Protein AF-A0A927PIA5-F1 (afdb_monomer_lite)

Secondary structure (DSSP, 8-state):
-TTTTTT----SSGGG--GGGPPTTHHHHHHHHHHHHHHGGG-SSHHHHHHHHHTTT-EEEEEEPTTSS-EEEEEEEETTEEEEHHHH-GGGSHHHHHHHHHHHHHHHHHHHHHHHHHHHHHHHHHTS---S-----EETTEEPPHHHHHHHHTT-EEEEEEEEETTEEEEEEEEEEE-TTSS-EEEESS-TT-EEEETTEEEEHHHHHHHHTT--EE--EE-TTSS-EE--EEE-SSTT-SS-EEESS-HHHHHHHHHHHHHHS-----------PPPP-

Foldseek 3Di:
DVCVVPVHDDDDDPVPDPLVPDDPPVNVLNVVLVQLVVQLLVAQDPVSSQVSVVVVVKHKDFDDDPPDNDTPFIWIDDPNDIDTLVRSPVCRTPVNSNVSSNVSVVVVVVVVVVVVVVVVVVVVVVVPDPPPDPPQDDDQNRTDDPVQLVCQVVFHKDWDWQRHDPPDPDTGIWIWHADPVRPDIDTDRDDQQDWDDDPPWTWGNVQVVCQLVFHFAQIWTDDPDDDDTHGWTWHCPDSPDSDIDTDNDDVVVVVVVVVVVVVVDDDDDDDDDDDDDDDDD

Structure (mmCIF, N/CA/C/O backbone):
data_AF-A0A927PIA5-F1
#
_entry.id   AF-A0A927PIA5-F1
#
loop_
_atom_site.group_PDB
_atom_site.id
_atom_site.type_symbol
_atom_site.label_atom_id
_atom_site.label_alt_id
_atom_site.label_comp_id
_atom_site.label_asym_id
_atom_site.label_entity_id
_atom_site.label_seq_id
_atom_site.pdbx_PDB_ins_code
_atom_site.Cartn_x
_atom_site.Cartn_y
_atom_site.Cartn_z
_atom_site.occupancy
_atom_site.B_iso_or_equiv
_atom_site.auth_seq_id
_atom_site.auth_comp_id
_atom_site.auth_asym_id
_atom_site.auth_atom_id
_atom_site.pdbx_PDB_model_num
ATOM 1 N N . MET A 1 1 ? 30.463 16.849 -47.665 1.00 48.31 1 MET A N 1
ATOM 2 C CA . MET A 1 1 ? 29.681 15.608 -47.445 1.00 48.31 1 MET A CA 1
ATOM 3 C C . MET A 1 1 ? 28.463 15.619 -48.370 1.00 48.31 1 MET A C 1
ATOM 5 O O . MET A 1 1 ? 28.178 16.660 -48.942 1.00 48.31 1 MET A O 1
ATOM 9 N N . LEU A 1 2 ? 27.735 14.506 -48.547 1.00 53.72 2 LEU A N 1
ATOM 10 C CA . LEU A 1 2 ? 26.573 14.441 -49.460 1.00 53.72 2 LEU A CA 1
ATOM 11 C C . LEU A 1 2 ? 25.489 15.495 -49.131 1.00 53.72 2 LEU A C 1
ATOM 13 O O . LEU A 1 2 ? 24.802 15.957 -50.028 1.00 53.72 2 LEU A O 1
ATOM 17 N N . LYS A 1 3 ? 25.377 15.915 -47.863 1.00 57.81 3 LYS A N 1
ATOM 18 C CA . LYS A 1 3 ? 24.382 16.890 -47.376 1.00 57.81 3 LYS A CA 1
ATOM 19 C C . LYS A 1 3 ? 24.662 18.333 -47.809 1.00 57.81 3 LYS A C 1
ATOM 21 O O . LYS A 1 3 ? 23.723 19.040 -48.149 1.00 57.81 3 LYS A O 1
ATOM 26 N N . ASP A 1 4 ? 25.936 18.723 -47.880 1.00 56.50 4 ASP A N 1
ATOM 27 C CA . ASP A 1 4 ? 26.349 20.072 -48.305 1.00 56.50 4 ASP A CA 1
ATOM 28 C C . ASP A 1 4 ? 26.196 20.261 -49.825 1.00 56.50 4 ASP A C 1
ATOM 30 O O . ASP A 1 4 ? 26.116 21.379 -50.313 1.00 56.50 4 ASP A O 1
ATOM 34 N N . LYS A 1 5 ? 26.134 19.155 -50.583 1.00 61.56 5 LYS A N 1
ATOM 35 C CA . LYS A 1 5 ? 25.979 19.162 -52.046 1.00 61.56 5 LYS A CA 1
ATOM 36 C C . LYS A 1 5 ? 24.530 19.398 -52.503 1.00 61.56 5 LYS A C 1
ATOM 38 O O . LYS A 1 5 ? 24.320 19.736 -53.661 1.00 61.56 5 LYS A O 1
ATOM 43 N N . TYR A 1 6 ? 23.549 19.204 -51.619 1.00 67.69 6 TYR A N 1
ATOM 44 C CA . TYR A 1 6 ? 22.115 19.267 -51.944 1.00 67.69 6 TYR A CA 1
ATOM 45 C C . TYR A 1 6 ? 21.335 20.289 -51.102 1.00 67.69 6 TYR A C 1
ATOM 47 O O . TYR A 1 6 ? 20.114 20.190 -51.025 1.00 67.69 6 TYR A O 1
ATOM 55 N N . ASP A 1 7 ? 22.019 21.239 -50.455 1.00 54.41 7 ASP A N 1
ATOM 56 C CA . ASP A 1 7 ? 21.393 22.345 -49.706 1.00 54.41 7 ASP A CA 1
ATOM 57 C C . ASP A 1 7 ? 20.348 21.885 -48.657 1.00 54.41 7 ASP A C 1
ATOM 59 O O . ASP A 1 7 ? 19.324 22.517 -48.394 1.00 54.41 7 ASP A O 1
ATOM 63 N N . LEU A 1 8 ? 20.592 20.718 -48.048 1.00 63.47 8 LEU A N 1
ATOM 64 C CA . LEU A 1 8 ? 19.692 20.121 -47.062 1.00 63.47 8 LEU A CA 1
ATOM 65 C C . LEU A 1 8 ? 19.938 20.736 -45.676 1.00 63.47 8 LEU A C 1
ATOM 67 O O . LEU A 1 8 ? 20.989 20.537 -45.068 1.00 63.47 8 LEU A O 1
ATOM 71 N N . THR A 1 9 ? 18.938 21.432 -45.130 1.00 56.53 9 THR A N 1
ATOM 72 C CA . THR A 1 9 ? 19.005 22.043 -43.792 1.00 56.53 9 THR A CA 1
ATOM 73 C C . THR A 1 9 ? 19.060 21.001 -42.669 1.00 56.53 9 THR A C 1
ATOM 75 O O . THR A 1 9 ? 18.259 20.062 -42.639 1.00 56.53 9 THR A O 1
ATOM 78 N N . TYR A 1 10 ? 19.938 21.200 -41.681 1.00 56.94 10 TYR A N 1
ATOM 79 C CA . TYR A 1 10 ? 19.959 20.396 -40.455 1.00 56.94 10 TYR A CA 1
ATOM 80 C C . TYR A 1 10 ? 18.674 20.622 -39.642 1.00 56.94 10 TYR A C 1
ATOM 82 O O . TYR A 1 10 ? 18.405 21.731 -39.177 1.00 56.94 10 TYR A O 1
ATOM 90 N N . GLY A 1 11 ? 17.881 19.568 -39.428 1.00 56.47 11 GLY A N 1
ATOM 91 C CA . GLY A 1 11 ? 16.725 19.625 -38.533 1.00 56.47 11 GLY A CA 1
ATOM 92 C C . GLY A 1 11 ? 17.159 19.968 -37.104 1.00 56.47 11 GLY A C 1
ATOM 93 O O . GLY A 1 11 ? 17.874 19.195 -36.465 1.00 56.47 11 GLY A O 1
ATOM 94 N N . LYS A 1 12 ? 16.742 21.131 -36.590 1.00 48.78 12 LYS A N 1
ATOM 95 C CA . LYS A 1 12 ? 16.991 21.536 -35.199 1.00 48.78 12 LYS A CA 1
ATOM 96 C C . LYS A 1 12 ? 16.097 20.720 -34.254 1.00 48.78 12 LYS A C 1
ATOM 98 O O . LYS A 1 12 ? 14.900 20.979 -34.160 1.00 48.78 12 LYS A O 1
ATOM 103 N N . GLY A 1 13 ? 16.694 19.768 -33.538 1.00 59.19 13 GLY A N 1
ATOM 104 C CA . GLY A 1 13 ? 16.061 19.022 -32.442 1.00 59.19 13 GLY A CA 1
ATOM 105 C C . GLY A 1 13 ? 15.464 17.671 -32.849 1.00 59.19 13 GLY A C 1
ATOM 106 O O . GLY A 1 13 ? 14.791 17.542 -33.871 1.00 59.19 13 GLY A O 1
ATOM 107 N N . LYS A 1 14 ? 15.697 16.648 -32.016 1.00 65.06 14 LYS A N 1
ATOM 108 C CA . LYS A 1 14 ? 15.231 15.267 -32.241 1.00 65.06 14 LYS A CA 1
ATOM 109 C C . LYS A 1 14 ? 13.705 15.124 -32.238 1.00 65.06 14 LYS A C 1
ATOM 111 O O . LYS A 1 14 ? 13.198 14.194 -32.857 1.00 65.06 14 LYS A O 1
ATOM 116 N N . ASP A 1 15 ? 12.990 16.049 -31.600 1.00 63.69 15 ASP A N 1
ATOM 117 C CA . ASP A 1 15 ? 11.527 16.027 -31.490 1.00 63.69 15 ASP A CA 1
ATOM 118 C C . ASP A 1 15 ? 10.809 16.473 -32.785 1.00 63.69 15 ASP A C 1
ATOM 120 O O . ASP A 1 15 ? 9.607 16.276 -32.917 1.00 63.69 15 ASP A O 1
ATOM 124 N N . ARG A 1 16 ? 11.520 17.051 -33.768 1.00 66.50 16 ARG A N 1
ATOM 125 C CA . ARG A 1 16 ? 10.936 17.552 -35.035 1.00 66.50 16 ARG A CA 1
ATOM 126 C C . ARG A 1 16 ? 11.140 16.620 -36.237 1.00 66.50 16 ARG A C 1
ATOM 128 O O . ARG A 1 16 ? 10.928 17.027 -37.379 1.00 66.50 16 ARG A O 1
ATOM 135 N N . VAL A 1 17 ? 11.577 15.382 -36.008 1.00 69.44 17 VAL A N 1
ATOM 136 C CA . VAL A 1 17 ? 11.857 14.417 -37.081 1.00 69.44 17 VAL A CA 1
ATOM 137 C C . VAL A 1 17 ? 10.607 13.603 -37.413 1.00 69.44 17 VAL A C 1
ATOM 139 O O . VAL A 1 17 ? 9.991 13.017 -36.530 1.00 69.44 17 VAL A O 1
ATOM 142 N N . LYS A 1 18 ? 10.243 13.534 -38.700 1.00 75.94 18 LYS A N 1
ATOM 143 C CA . LYS A 1 18 ? 9.156 12.674 -39.202 1.00 75.94 18 LYS A CA 1
ATOM 144 C C . LYS A 1 18 ? 9.615 11.212 -39.200 1.00 75.94 18 LYS A C 1
ATOM 146 O O . LYS A 1 18 ? 10.175 10.741 -40.187 1.00 75.94 18 LYS A O 1
ATOM 151 N N . ARG A 1 19 ? 9.416 10.520 -38.076 1.00 73.94 19 ARG A N 1
ATOM 152 C CA . ARG A 1 19 ? 9.949 9.168 -37.812 1.00 73.94 19 ARG A CA 1
ATOM 153 C C . ARG A 1 19 ? 9.434 8.106 -38.779 1.00 73.94 19 ARG A C 1
ATOM 155 O O . ARG A 1 19 ? 10.189 7.206 -39.126 1.00 73.94 19 ARG A O 1
ATOM 162 N N . ASP A 1 20 ? 8.217 8.275 -39.290 1.00 71.31 20 ASP A N 1
ATOM 163 C CA . ASP A 1 20 ? 7.587 7.349 -40.244 1.00 71.31 20 ASP A CA 1
ATOM 164 C C . ASP A 1 20 ? 8.272 7.315 -41.617 1.00 71.31 20 ASP A C 1
ATOM 166 O O . ASP A 1 20 ? 8.024 6.417 -42.413 1.00 71.31 20 ASP A O 1
ATOM 170 N N . LYS A 1 21 ? 9.136 8.297 -41.909 1.00 77.69 21 LYS A N 1
ATOM 171 C CA . LYS A 1 21 ? 9.904 8.376 -43.160 1.00 77.69 21 LYS A CA 1
ATOM 172 C C . LYS A 1 21 ? 11.355 7.911 -43.012 1.00 77.69 21 LYS A C 1
ATOM 174 O O . LYS A 1 21 ? 12.118 8.025 -43.968 1.00 77.69 21 LYS A O 1
ATOM 179 N N . LEU A 1 22 ? 11.762 7.469 -41.821 1.00 82.38 22 LEU A N 1
ATOM 180 C CA . LEU A 1 22 ? 13.121 6.995 -41.577 1.00 82.38 22 LEU A CA 1
ATOM 181 C C . LEU A 1 22 ? 13.250 5.520 -41.953 1.00 82.38 22 LEU A C 1
ATOM 183 O O . LEU A 1 22 ? 12.402 4.703 -41.596 1.00 82.38 22 LEU A O 1
ATOM 187 N N . ASN A 1 23 ? 14.360 5.191 -42.606 1.00 81.88 23 ASN A N 1
ATOM 188 C CA . ASN A 1 23 ? 14.777 3.813 -42.828 1.00 81.88 23 ASN A CA 1
ATOM 189 C C . ASN A 1 23 ? 15.622 3.316 -41.648 1.00 81.88 23 ASN A C 1
ATOM 191 O O . ASN A 1 23 ? 16.160 4.105 -40.859 1.00 81.88 23 ASN A O 1
ATOM 195 N N . ASP A 1 24 ? 15.766 2.000 -41.541 1.00 84.44 24 ASP A N 1
ATOM 196 C CA . ASP A 1 24 ? 16.723 1.408 -40.614 1.00 84.44 24 ASP A CA 1
ATOM 197 C C . ASP A 1 24 ? 18.158 1.756 -41.051 1.00 84.44 24 ASP A C 1
ATOM 199 O O . ASP A 1 24 ? 18.448 1.781 -42.250 1.00 84.44 24 ASP A O 1
ATOM 203 N N . PRO A 1 25 ? 19.065 2.079 -40.112 1.00 84.81 25 PRO A N 1
ATOM 204 C CA . PRO A 1 25 ? 18.952 1.874 -38.665 1.00 84.81 25 PRO A CA 1
ATOM 205 C C . PRO A 1 25 ? 18.505 3.126 -37.876 1.00 84.81 25 PRO A C 1
ATOM 207 O O . PRO A 1 25 ? 18.366 3.070 -36.652 1.00 84.81 25 PRO A O 1
ATOM 210 N N . ASP A 1 26 ? 18.277 4.264 -38.545 1.00 85.62 26 ASP A N 1
ATOM 211 C CA . ASP A 1 26 ? 17.902 5.525 -37.889 1.00 85.62 26 ASP A CA 1
ATOM 212 C C . ASP A 1 26 ? 16.511 5.450 -37.249 1.00 85.62 26 ASP A C 1
ATOM 214 O O . ASP A 1 26 ? 16.318 5.955 -36.142 1.00 85.62 26 ASP A O 1
ATOM 218 N N . ARG A 1 27 ? 15.550 4.764 -37.882 1.00 88.88 27 ARG A N 1
ATOM 219 C CA . ARG A 1 27 ? 14.225 4.523 -37.289 1.00 88.88 27 ARG A CA 1
ATOM 220 C C . ARG A 1 27 ? 14.331 3.804 -35.940 1.00 88.88 27 ARG A C 1
ATOM 222 O O . ARG A 1 27 ? 13.772 4.280 -34.951 1.00 88.88 27 ARG A O 1
ATOM 229 N N . VAL A 1 28 ? 15.108 2.720 -35.880 1.00 91.56 28 VAL A N 1
ATOM 230 C CA . VAL A 1 28 ? 15.384 1.972 -34.639 1.00 91.56 28 VAL A CA 1
ATOM 231 C C . VAL A 1 28 ? 16.070 2.847 -33.594 1.00 91.56 28 VAL A C 1
ATOM 233 O O . VAL A 1 28 ? 15.720 2.802 -32.417 1.00 91.56 28 VAL A O 1
ATOM 236 N N . LYS A 1 29 ? 17.009 3.698 -34.008 1.00 92.44 29 LYS A N 1
ATOM 237 C CA . LYS A 1 29 ? 17.695 4.622 -33.102 1.00 92.44 29 LYS A CA 1
ATOM 238 C C . LYS A 1 29 ? 16.734 5.594 -32.410 1.00 92.44 29 LYS A C 1
ATOM 240 O O . LYS A 1 29 ? 16.883 5.847 -31.214 1.00 92.44 29 LYS A O 1
ATOM 245 N N . TYR A 1 30 ? 15.757 6.134 -33.141 1.00 91.75 30 TYR A N 1
ATOM 246 C CA . TYR A 1 30 ? 14.718 6.987 -32.558 1.00 91.75 30 TYR A CA 1
ATOM 247 C C . TYR A 1 30 ? 13.770 6.193 -31.658 1.00 91.75 30 TYR A C 1
ATOM 249 O O . TYR A 1 30 ? 13.518 6.628 -30.540 1.00 91.75 30 TYR A O 1
ATOM 257 N N . TYR A 1 31 ? 13.345 5.000 -32.077 1.00 93.38 31 TYR A N 1
ATOM 258 C CA . TYR A 1 31 ? 12.529 4.115 -31.241 1.00 93.38 31 TYR A CA 1
ATOM 259 C C . TYR A 1 31 ? 13.195 3.816 -29.888 1.00 93.38 31 TYR A C 1
ATOM 261 O O . TYR A 1 31 ? 12.576 3.980 -28.834 1.00 93.38 31 TYR A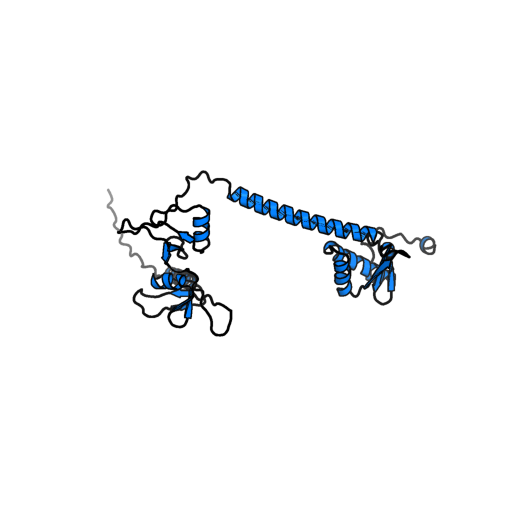 O 1
ATOM 269 N N . MET A 1 32 ? 14.485 3.463 -29.896 1.00 94.31 32 MET A N 1
ATOM 270 C CA . MET A 1 32 ? 15.249 3.282 -28.662 1.00 94.31 32 MET A CA 1
ATOM 271 C C . MET A 1 32 ? 15.311 4.573 -27.842 1.00 94.31 32 MET A C 1
ATOM 273 O O . MET A 1 32 ? 15.147 4.526 -26.627 1.00 94.31 32 MET A O 1
ATOM 277 N N . TYR A 1 33 ? 15.518 5.728 -28.484 1.00 94.81 33 TYR A N 1
ATOM 278 C CA . TYR A 1 33 ? 15.582 7.009 -27.784 1.00 94.81 33 TYR A CA 1
ATOM 279 C C . TYR A 1 33 ? 14.307 7.306 -26.989 1.00 94.81 33 TYR A C 1
ATOM 281 O O . TYR A 1 33 ? 14.386 7.646 -25.808 1.00 94.81 33 TYR A O 1
ATOM 289 N N . ASP A 1 34 ? 13.145 7.160 -27.622 1.00 94.19 34 ASP A N 1
ATOM 290 C CA . ASP A 1 34 ? 11.859 7.448 -26.984 1.00 94.19 34 ASP A CA 1
ATOM 291 C C . ASP A 1 34 ? 11.549 6.469 -25.866 1.00 94.19 34 ASP A C 1
ATOM 293 O O . ASP A 1 34 ? 11.123 6.872 -24.786 1.00 94.19 34 ASP A O 1
ATOM 297 N N . THR A 1 35 ? 11.818 5.189 -26.115 1.00 95.94 35 THR A N 1
ATOM 298 C CA . THR A 1 35 ? 11.552 4.126 -25.150 1.00 95.94 35 THR A CA 1
ATOM 299 C C . THR A 1 35 ? 12.408 4.306 -23.900 1.00 95.94 35 THR A C 1
ATOM 301 O O . THR A 1 35 ? 11.890 4.289 -22.786 1.00 95.94 35 THR A O 1
ATOM 304 N N . ILE A 1 36 ? 13.712 4.563 -24.066 1.00 95.56 36 ILE A N 1
ATOM 305 C CA . ILE A 1 36 ? 14.607 4.832 -22.934 1.00 95.56 36 ILE A CA 1
ATOM 306 C C . ILE A 1 36 ? 14.148 6.093 -22.196 1.00 95.56 36 ILE A C 1
ATOM 308 O O . ILE A 1 36 ? 14.063 6.077 -20.972 1.00 95.56 36 ILE A O 1
ATOM 312 N N . ARG A 1 37 ? 13.796 7.169 -22.914 1.00 95.12 37 ARG A N 1
ATOM 313 C CA . ARG A 1 37 ? 13.315 8.421 -22.305 1.00 95.12 37 ARG A CA 1
ATOM 314 C C . ARG A 1 37 ? 12.029 8.232 -21.494 1.00 95.12 37 ARG A C 1
ATOM 316 O O . ARG A 1 37 ? 11.877 8.902 -20.479 1.00 95.12 37 ARG A O 1
ATOM 323 N N . ALA A 1 38 ? 11.124 7.361 -21.933 1.00 94.88 38 ALA A N 1
ATOM 324 C CA . ALA A 1 38 ? 9.867 7.088 -21.242 1.00 94.88 38 ALA A CA 1
ATOM 325 C C . ALA A 1 38 ? 10.058 6.232 -19.980 1.00 94.88 38 ALA A C 1
ATOM 327 O O . ALA A 1 38 ? 9.402 6.475 -18.975 1.00 94.88 38 ALA A O 1
ATOM 328 N N . VAL A 1 39 ? 10.968 5.255 -20.023 1.00 95.44 39 VAL A N 1
ATOM 329 C CA . VAL A 1 39 ? 11.200 4.305 -18.920 1.00 95.44 39 VAL A CA 1
ATOM 330 C C . VAL A 1 39 ? 12.127 4.877 -17.841 1.00 95.44 39 VAL A C 1
ATOM 332 O O . VAL A 1 39 ? 11.976 4.570 -16.660 1.00 95.44 39 VAL A O 1
ATOM 335 N N . LEU A 1 40 ? 13.096 5.713 -18.224 1.00 94.56 40 LEU A N 1
ATOM 336 C CA . LEU A 1 40 ? 14.159 6.191 -17.335 1.00 94.56 40 LEU A CA 1
ATOM 337 C C . LEU A 1 40 ? 13.678 6.906 -16.051 1.00 94.56 40 LEU A C 1
ATOM 339 O O . LEU A 1 40 ? 14.276 6.632 -15.010 1.00 94.56 40 LEU A O 1
ATOM 343 N N . PRO A 1 41 ? 12.625 7.752 -16.055 1.00 92.88 41 PRO A N 1
ATOM 344 C CA . PRO A 1 41 ? 12.158 8.448 -14.848 1.00 92.88 41 PRO A CA 1
ATOM 345 C C . PRO A 1 41 ? 11.666 7.526 -13.723 1.00 92.88 41 PRO A C 1
ATOM 347 O O . PRO A 1 41 ? 11.689 7.904 -12.557 1.00 92.88 41 PRO A O 1
ATOM 350 N N . GLU A 1 42 ? 11.225 6.310 -14.051 1.00 89.12 42 GLU A N 1
ATOM 351 C CA . GLU A 1 42 ? 10.730 5.343 -13.062 1.00 89.12 42 GLU A CA 1
ATOM 352 C C . GLU A 1 42 ? 11.845 4.448 -12.499 1.00 89.12 42 GLU A C 1
ATOM 354 O O . GLU A 1 42 ? 11.640 3.719 -11.525 1.00 89.12 42 GLU A O 1
ATOM 359 N N . CYS A 1 43 ? 13.037 4.497 -13.098 1.00 91.62 43 CYS A N 1
ATOM 360 C CA . CYS A 1 43 ? 14.135 3.594 -12.784 1.00 91.62 43 CYS A CA 1
ATOM 361 C C . CYS A 1 43 ? 15.005 4.151 -11.655 1.00 91.62 43 CYS A C 1
ATOM 363 O O . CYS A 1 43 ? 15.496 5.278 -11.738 1.00 91.62 43 CYS A O 1
ATOM 365 N N . LYS A 1 44 ? 15.257 3.340 -10.626 1.00 90.06 44 LYS A N 1
ATOM 366 C CA . LYS A 1 44 ? 16.052 3.713 -9.440 1.00 90.06 44 LYS A CA 1
ATOM 367 C C . LYS A 1 44 ? 17.332 2.902 -9.342 1.00 90.06 44 LYS A C 1
ATOM 369 O O . LYS A 1 44 ? 18.331 3.366 -8.800 1.00 90.06 44 LYS A O 1
ATOM 374 N N . VAL A 1 45 ? 17.315 1.690 -9.888 1.00 89.00 45 VAL A N 1
ATOM 375 C CA . VAL A 1 45 ? 18.493 0.840 -10.028 1.00 89.00 45 VAL A CA 1
ATOM 376 C C . VAL A 1 45 ? 18.701 0.435 -11.489 1.00 89.00 45 VAL A C 1
ATOM 378 O O . VAL A 1 45 ? 17.743 0.360 -12.258 1.00 89.00 45 VAL A O 1
ATOM 381 N N . PRO A 1 46 ? 19.940 0.102 -11.900 1.00 86.94 46 PRO A N 1
ATOM 382 C CA . PRO A 1 46 ? 20.217 -0.337 -13.270 1.00 86.94 46 PRO A CA 1
ATOM 383 C C . PRO A 1 46 ? 19.375 -1.544 -13.723 1.00 86.94 46 PRO A C 1
ATOM 385 O O . PRO A 1 46 ? 19.058 -1.671 -14.906 1.00 86.94 46 PRO A O 1
ATOM 388 N N . ALA A 1 47 ? 18.982 -2.411 -12.783 1.00 88.50 47 ALA A N 1
ATOM 389 C CA . ALA A 1 47 ? 18.101 -3.542 -13.054 1.00 88.50 47 ALA A CA 1
ATOM 390 C C . ALA A 1 47 ? 16.704 -3.100 -13.526 1.00 88.50 47 ALA A C 1
ATOM 392 O O . ALA A 1 47 ? 16.168 -3.716 -14.445 1.00 88.50 47 ALA A O 1
ATOM 393 N N . ASP A 1 48 ? 16.152 -2.013 -12.974 1.00 92.38 48 ASP A N 1
ATOM 394 C CA . ASP A 1 48 ? 14.833 -1.487 -13.350 1.00 92.38 48 ASP A CA 1
ATOM 395 C C . ASP A 1 48 ? 14.812 -1.096 -14.823 1.00 92.38 48 ASP A C 1
ATOM 397 O O . ASP A 1 48 ? 13.905 -1.484 -15.557 1.00 92.38 48 ASP A O 1
ATOM 401 N N . LEU A 1 49 ? 15.868 -0.411 -15.280 1.00 94.00 49 LEU A N 1
ATOM 402 C CA . LEU A 1 49 ? 16.005 -0.019 -16.680 1.00 94.00 49 LEU A CA 1
ATOM 403 C C . LEU A 1 49 ? 16.038 -1.249 -17.590 1.00 94.00 49 LEU A C 1
ATOM 405 O O . LEU A 1 49 ? 15.360 -1.281 -18.614 1.00 94.00 49 LEU A O 1
ATOM 409 N N . ARG A 1 50 ? 16.774 -2.295 -17.198 1.00 92.62 50 ARG A N 1
ATOM 410 C CA . ARG A 1 50 ? 16.819 -3.552 -17.953 1.00 92.62 50 ARG A CA 1
ATOM 411 C C . ARG A 1 50 ? 15.441 -4.212 -18.041 1.00 92.62 50 ARG A C 1
ATOM 413 O O . ARG A 1 50 ? 15.061 -4.676 -19.113 1.00 92.62 50 ARG A O 1
ATOM 420 N N . PHE A 1 51 ? 14.688 -4.264 -16.942 1.00 93.94 51 PHE A N 1
ATOM 421 C CA . PHE A 1 51 ? 13.346 -4.853 -16.930 1.00 93.94 51 PHE A CA 1
ATOM 422 C C . PHE A 1 51 ? 12.325 -4.015 -17.704 1.00 93.94 51 PHE A C 1
ATOM 424 O O . PHE A 1 51 ? 11.519 -4.579 -18.444 1.00 93.94 51 PHE A O 1
ATOM 431 N N . GLY A 1 52 ? 12.371 -2.690 -17.566 1.00 93.62 52 GLY A N 1
ATOM 432 C CA . GLY A 1 52 ? 11.487 -1.772 -18.277 1.00 93.62 52 GLY A CA 1
ATOM 433 C C . GLY A 1 52 ? 11.686 -1.848 -19.788 1.00 93.62 52 GLY A C 1
ATOM 434 O O . GLY A 1 52 ? 10.713 -1.980 -20.522 1.00 93.62 52 GLY A O 1
ATOM 435 N N . LEU A 1 53 ? 12.939 -1.881 -20.249 1.00 95.75 53 LEU A N 1
ATOM 436 C CA . LEU A 1 53 ? 13.274 -1.998 -21.672 1.00 95.75 53 LEU A CA 1
ATOM 437 C C . LEU A 1 53 ? 12.946 -3.370 -22.266 1.00 95.75 53 LEU A C 1
ATOM 439 O O . LEU A 1 53 ? 12.528 -3.447 -23.421 1.00 95.75 53 LEU A O 1
ATOM 443 N N . LYS A 1 54 ? 13.038 -4.443 -21.469 1.00 94.31 54 LYS A N 1
ATOM 444 C CA . LYS A 1 54 ? 12.684 -5.797 -21.915 1.00 94.31 54 LYS A CA 1
ATOM 445 C C . LYS A 1 54 ? 11.227 -5.901 -22.382 1.00 94.31 54 LYS A C 1
ATOM 447 O O . LYS A 1 54 ? 10.949 -6.669 -23.296 1.00 94.31 54 LYS A O 1
ATOM 452 N N . LYS A 1 55 ? 10.308 -5.115 -21.802 1.00 94.00 55 LYS A N 1
ATOM 453 C CA . LYS A 1 55 ? 8.895 -5.052 -22.234 1.00 94.00 55 LYS A CA 1
ATOM 454 C C . LYS A 1 55 ? 8.722 -4.523 -23.660 1.00 94.00 55 LYS A C 1
ATOM 456 O O . LYS A 1 55 ? 7.712 -4.807 -24.288 1.00 94.00 55 LYS A O 1
ATOM 461 N N . PHE A 1 56 ? 9.700 -3.767 -24.147 1.00 95.81 56 PHE A N 1
ATOM 462 C CA . PHE A 1 56 ? 9.735 -3.181 -25.486 1.00 95.81 56 PHE A CA 1
ATOM 463 C C . PHE A 1 56 ? 10.715 -3.910 -26.411 1.00 95.81 56 PHE A C 1
ATOM 465 O O . PHE A 1 56 ? 11.098 -3.363 -27.445 1.00 95.81 56 PHE A O 1
ATOM 472 N N . GLU A 1 57 ? 11.149 -5.113 -26.009 1.00 95.88 57 GLU A N 1
ATOM 473 C CA . GLU A 1 57 ? 12.099 -5.968 -26.733 1.00 95.88 57 GLU A CA 1
ATOM 474 C C . GLU A 1 57 ? 13.479 -5.321 -26.942 1.00 95.88 57 GLU A C 1
ATOM 476 O O . GLU A 1 57 ? 14.252 -5.731 -27.807 1.00 95.88 57 GLU A O 1
ATOM 481 N N . ILE A 1 58 ? 13.815 -4.315 -26.129 1.00 96.88 58 ILE A N 1
ATOM 482 C CA . ILE A 1 58 ? 15.134 -3.689 -26.134 1.00 96.88 58 ILE A CA 1
ATOM 483 C C . ILE A 1 58 ? 15.996 -4.370 -25.075 1.00 96.88 58 ILE A C 1
ATOM 485 O O . ILE A 1 58 ? 15.702 -4.339 -23.878 1.00 96.88 58 ILE A O 1
ATOM 489 N N . GLU A 1 59 ? 17.100 -4.956 -25.516 1.00 95.31 59 GLU A N 1
ATOM 490 C CA . GLU A 1 59 ? 18.098 -5.553 -24.638 1.00 95.31 59 GLU A CA 1
ATOM 491 C C . GLU A 1 59 ? 19.156 -4.517 -24.241 1.00 95.31 59 GLU A C 1
ATOM 493 O O . GLU A 1 59 ? 19.585 -3.709 -25.066 1.00 95.31 59 GLU A O 1
ATOM 498 N N . LEU A 1 60 ? 19.563 -4.531 -22.968 1.00 95.00 60 LEU A N 1
ATOM 499 C CA . LEU A 1 60 ? 20.586 -3.650 -22.400 1.00 95.00 60 LEU A CA 1
ATOM 500 C C . LEU A 1 60 ? 21.802 -4.477 -21.981 1.00 95.00 60 LEU A C 1
ATOM 502 O O . LEU A 1 60 ? 21.700 -5.320 -21.086 1.00 95.00 60 LEU A O 1
ATOM 506 N N . ASP A 1 61 ? 22.945 -4.153 -22.578 1.00 92.81 61 ASP A N 1
ATOM 507 C CA . ASP A 1 61 ? 24.232 -4.794 -22.332 1.00 92.81 61 ASP A CA 1
ATOM 508 C C . ASP A 1 61 ? 25.228 -3.802 -21.718 1.00 92.81 61 ASP A C 1
ATOM 510 O O . ASP A 1 61 ? 25.339 -2.646 -22.144 1.00 92.81 61 ASP A O 1
ATOM 514 N N . TYR A 1 62 ? 25.987 -4.264 -20.724 1.00 91.88 62 TYR A N 1
ATOM 515 C CA . TYR A 1 62 ? 27.031 -3.478 -20.068 1.00 91.88 62 TYR A CA 1
ATOM 516 C C . TYR A 1 62 ? 28.406 -3.839 -20.620 1.00 91.88 62 TYR A C 1
ATOM 518 O O . TYR A 1 62 ? 28.788 -5.007 -20.676 1.00 91.88 62 TYR A O 1
ATOM 526 N N . LYS A 1 63 ? 29.184 -2.816 -20.969 1.00 90.50 63 LYS A N 1
ATOM 527 C CA . LYS A 1 63 ? 30.605 -2.960 -21.280 1.00 90.50 63 LYS A CA 1
ATOM 528 C C . LYS A 1 63 ? 31.406 -2.753 -20.002 1.00 90.50 63 LYS A C 1
ATOM 530 O O . LYS A 1 63 ? 31.268 -1.709 -19.367 1.00 90.50 63 LYS A O 1
ATOM 535 N N . PHE A 1 64 ? 32.281 -3.694 -19.671 1.00 91.19 64 PHE A N 1
ATOM 536 C CA . PHE A 1 64 ? 33.181 -3.599 -18.523 1.00 91.19 64 PHE A CA 1
ATOM 537 C C . PHE A 1 64 ? 34.591 -3.197 -18.950 1.00 91.19 64 PHE A C 1
ATOM 539 O O . PHE A 1 64 ? 35.054 -3.562 -20.035 1.00 91.19 64 PHE A O 1
ATOM 546 N N . LYS A 1 65 ? 35.276 -2.450 -18.083 1.00 92.44 65 LYS A N 1
ATOM 547 C CA . LYS A 1 65 ? 36.681 -2.100 -18.279 1.00 92.44 65 LYS A CA 1
ATOM 548 C C . LYS A 1 65 ? 37.542 -3.359 -18.137 1.00 92.44 65 LYS A C 1
ATOM 550 O O . LYS A 1 65 ? 37.342 -4.171 -17.240 1.00 92.44 65 LYS A O 1
ATOM 555 N N . ARG A 1 66 ? 38.533 -3.530 -19.015 1.00 89.06 66 ARG A N 1
ATOM 556 C CA . ARG A 1 66 ? 39.426 -4.699 -18.980 1.00 89.06 66 ARG A CA 1
ATOM 557 C C . ARG A 1 66 ? 40.147 -4.787 -17.628 1.00 89.06 66 ARG A C 1
ATOM 559 O O . ARG A 1 66 ? 40.806 -3.833 -17.224 1.00 89.06 66 ARG A O 1
ATOM 566 N N . GLY A 1 67 ? 40.037 -5.936 -16.962 1.00 84.81 67 GLY A N 1
ATOM 567 C CA . GLY A 1 67 ? 40.699 -6.206 -15.681 1.00 84.81 67 GLY A CA 1
ATOM 568 C C . GLY A 1 67 ? 39.976 -5.668 -14.441 1.00 84.81 67 GLY A C 1
ATOM 569 O O . GLY A 1 67 ? 40.508 -5.811 -13.346 1.00 84.81 67 GLY A O 1
ATOM 570 N N . THR A 1 68 ? 38.785 -5.070 -14.573 1.00 90.12 68 THR A N 1
ATOM 571 C CA . THR A 1 68 ? 37.960 -4.663 -13.424 1.00 90.12 68 THR A CA 1
ATOM 572 C C . THR A 1 68 ? 36.480 -4.976 -13.664 1.00 90.12 68 THR A C 1
ATOM 574 O O . THR A 1 68 ? 36.020 -5.042 -14.798 1.00 90.12 68 THR A O 1
ATOM 577 N N . ASN A 1 69 ? 35.691 -5.095 -12.593 1.00 85.50 69 ASN A N 1
ATOM 578 C CA . ASN A 1 69 ? 34.228 -5.225 -12.692 1.00 85.50 69 ASN A CA 1
ATOM 579 C C . ASN A 1 69 ? 33.523 -3.859 -12.817 1.00 85.50 69 ASN A C 1
ATOM 581 O O . ASN A 1 69 ? 32.341 -3.723 -12.502 1.00 85.50 69 ASN A O 1
ATOM 585 N N . GLN A 1 70 ? 34.242 -2.818 -13.249 1.00 87.62 70 GLN A N 1
ATOM 586 C CA . GLN A 1 70 ? 33.683 -1.481 -13.409 1.00 87.62 70 GLN A CA 1
ATOM 587 C C . GLN A 1 70 ? 33.042 -1.338 -14.789 1.00 87.62 70 GLN A C 1
ATOM 589 O O . GLN A 1 70 ? 33.679 -1.589 -15.813 1.00 87.62 70 GLN A O 1
ATOM 594 N N . ILE A 1 71 ? 31.791 -0.887 -14.817 1.00 87.31 71 ILE A N 1
ATOM 595 C CA . ILE A 1 71 ? 31.082 -0.601 -16.064 1.00 87.31 71 ILE A CA 1
ATOM 596 C C . ILE A 1 71 ? 31.703 0.642 -16.720 1.00 87.31 71 ILE A C 1
ATOM 598 O O . ILE A 1 71 ? 31.775 1.714 -16.119 1.00 87.31 71 ILE A O 1
ATOM 602 N N . GLU A 1 72 ? 32.141 0.485 -17.964 1.00 88.19 72 GLU A N 1
ATOM 603 C CA . GLU A 1 72 ? 32.730 1.515 -18.824 1.00 88.19 72 GLU A CA 1
ATOM 604 C C . GLU A 1 72 ? 31.684 2.123 -19.773 1.00 88.19 72 GLU A C 1
ATOM 606 O O . GLU A 1 72 ? 31.779 3.284 -20.166 1.00 88.19 72 GLU A O 1
ATOM 611 N N . GLY A 1 73 ? 30.659 1.354 -20.149 1.00 92.62 73 GLY A N 1
ATOM 612 C CA . GLY A 1 73 ? 29.636 1.814 -21.081 1.00 92.62 73 GLY A CA 1
ATOM 613 C C . GLY A 1 73 ? 28.414 0.911 -21.150 1.00 92.62 73 GLY A C 1
ATOM 614 O O . GLY A 1 73 ? 28.350 -0.129 -20.500 1.00 92.62 73 GLY A O 1
ATOM 615 N N . VAL A 1 74 ? 27.445 1.329 -21.961 1.00 95.75 74 VAL A N 1
ATOM 616 C CA . VAL A 1 74 ? 26.197 0.599 -22.214 1.00 95.75 74 VAL A CA 1
ATOM 617 C C . VAL A 1 74 ? 25.897 0.547 -23.706 1.00 95.75 74 VAL A C 1
ATOM 619 O O . VAL A 1 74 ? 26.198 1.497 -24.442 1.00 95.75 74 VAL A O 1
ATOM 622 N N . SER A 1 75 ? 25.278 -0.543 -24.139 1.00 96.88 75 SER A N 1
ATOM 623 C CA . SER A 1 75 ? 24.717 -0.709 -25.477 1.00 96.88 75 SER A CA 1
ATOM 624 C C . SER A 1 75 ? 23.293 -1.236 -25.402 1.00 96.88 75 SER A C 1
ATOM 626 O O . SER A 1 75 ? 22.956 -2.010 -24.512 1.00 96.88 75 SER A O 1
ATOM 628 N N . PHE A 1 76 ? 22.476 -0.803 -26.355 1.00 97.38 76 PHE A N 1
ATOM 629 C CA . PHE A 1 76 ? 21.083 -1.198 -26.497 1.00 97.38 76 PHE A CA 1
ATOM 630 C C . PHE A 1 76 ? 20.913 -1.945 -27.812 1.00 97.38 76 PHE A C 1
ATOM 632 O O . PHE A 1 76 ? 21.464 -1.510 -28.828 1.00 97.38 76 PHE A O 1
ATOM 639 N N . ARG A 1 77 ? 20.159 -3.044 -27.800 1.00 97.12 77 ARG A N 1
ATOM 640 C CA . ARG A 1 77 ? 19.919 -3.889 -28.973 1.00 97.12 77 ARG A CA 1
ATOM 641 C C . ARG A 1 77 ? 18.428 -4.118 -29.198 1.00 97.12 77 ARG A C 1
ATOM 643 O O . ARG A 1 77 ? 17.700 -4.390 -28.254 1.00 97.12 77 ARG A O 1
ATOM 650 N N . TYR A 1 78 ? 18.000 -4.012 -30.452 1.00 95.62 78 TYR A N 1
ATOM 651 C CA . TYR A 1 78 ? 16.631 -4.255 -30.912 1.00 95.62 78 TYR A CA 1
ATOM 652 C C . TYR A 1 78 ? 16.684 -4.763 -32.355 1.00 95.62 78 TYR A C 1
ATOM 654 O O . TYR A 1 78 ? 17.409 -4.185 -33.163 1.00 95.62 78 TYR A O 1
ATOM 662 N N . ASN A 1 79 ? 15.958 -5.837 -32.682 1.00 90.56 79 ASN A N 1
ATOM 663 C CA . ASN A 1 79 ? 15.900 -6.428 -34.030 1.00 90.56 79 ASN A CA 1
ATOM 664 C C . ASN A 1 79 ? 17.274 -6.555 -34.722 1.00 90.56 79 ASN A C 1
ATOM 666 O O . ASN A 1 79 ? 17.470 -6.090 -35.841 1.00 90.56 79 ASN A O 1
ATOM 670 N N . ASN A 1 80 ? 18.253 -7.151 -34.030 1.00 90.69 80 ASN A N 1
ATOM 671 C CA . ASN A 1 80 ? 19.647 -7.329 -34.479 1.00 90.69 80 ASN A CA 1
ATOM 672 C C . ASN A 1 80 ? 20.459 -6.042 -34.724 1.00 90.69 80 ASN A C 1
ATOM 674 O O . ASN A 1 80 ? 21.626 -6.121 -35.104 1.00 90.69 80 ASN A O 1
ATOM 678 N N . ILE A 1 81 ? 19.900 -4.864 -34.451 1.00 92.69 81 ILE A N 1
ATOM 679 C CA . ILE A 1 81 ? 20.598 -3.581 -34.531 1.00 92.69 81 ILE A CA 1
ATOM 680 C C . ILE A 1 81 ? 21.009 -3.164 -33.121 1.00 92.69 81 ILE A C 1
ATOM 682 O O . ILE A 1 81 ? 20.189 -3.146 -32.202 1.00 92.69 81 ILE A O 1
ATOM 686 N N . ALA A 1 82 ? 22.285 -2.819 -32.948 1.00 94.88 82 ALA A N 1
ATOM 687 C CA . ALA A 1 82 ? 22.838 -2.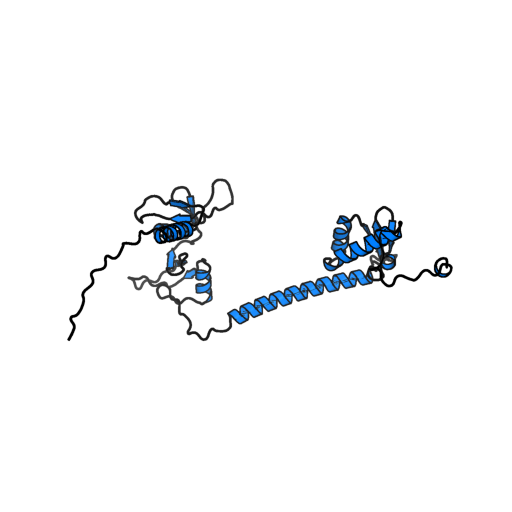400 -31.667 1.00 94.88 82 ALA A CA 1
ATOM 688 C C . ALA A 1 82 ? 23.472 -1.009 -31.749 1.00 94.88 82 ALA A C 1
ATOM 690 O O . ALA A 1 82 ? 24.231 -0.704 -32.671 1.00 94.88 82 ALA A O 1
ATOM 691 N N . PHE A 1 83 ? 23.209 -0.184 -30.739 1.00 96.31 83 PHE A N 1
ATOM 692 C CA . PHE A 1 83 ? 23.808 1.136 -30.587 1.00 96.31 83 PHE A CA 1
ATOM 693 C C . PHE A 1 83 ? 24.413 1.300 -29.197 1.00 96.31 83 PHE A C 1
ATOM 695 O O . PHE A 1 83 ? 23.818 0.919 -28.190 1.00 96.31 83 PHE A O 1
ATOM 702 N N . LYS A 1 84 ? 25.579 1.946 -29.113 1.00 96.94 84 LYS A N 1
ATOM 703 C CA . LYS A 1 84 ? 26.087 2.455 -27.833 1.00 96.94 84 LYS A CA 1
ATOM 704 C C . LYS A 1 84 ? 25.125 3.520 -27.316 1.00 96.94 84 LYS A C 1
ATOM 706 O O . LYS A 1 84 ? 24.621 4.321 -28.102 1.00 96.94 84 LYS A O 1
ATOM 711 N N . GLY A 1 85 ? 24.947 3.606 -26.002 1.00 94.94 85 GLY A N 1
ATOM 712 C CA . GLY A 1 85 ? 24.070 4.615 -25.405 1.00 94.94 85 GLY A CA 1
ATOM 713 C C . GLY A 1 85 ? 24.385 6.034 -25.884 1.00 94.94 85 GLY A C 1
ATOM 714 O O . GLY A 1 85 ? 23.497 6.722 -26.374 1.00 94.94 85 GLY A O 1
ATOM 715 N N . SER A 1 86 ? 25.669 6.413 -25.907 1.00 94.56 86 SER A N 1
ATOM 716 C CA . SER A 1 86 ? 26.123 7.719 -26.413 1.00 94.56 86 SER A CA 1
ATOM 717 C C . SER A 1 86 ? 25.885 7.945 -27.910 1.00 94.56 86 SER A C 1
ATOM 719 O O . SER A 1 86 ? 25.809 9.093 -28.342 1.00 94.56 86 SER A O 1
ATOM 721 N N . GLN A 1 87 ? 25.755 6.881 -28.711 1.00 93.44 87 GLN A N 1
ATOM 722 C CA . GLN A 1 87 ? 25.375 7.006 -30.118 1.00 93.44 87 GLN A CA 1
ATOM 723 C C . GLN A 1 87 ? 23.893 7.343 -30.252 1.00 93.44 87 GLN A C 1
ATOM 725 O O . GLN A 1 87 ? 23.554 8.126 -31.138 1.00 93.44 87 GLN A O 1
ATOM 730 N N . ILE A 1 88 ? 23.032 6.784 -29.395 1.00 93.06 88 ILE A N 1
ATOM 731 C CA . ILE A 1 88 ? 21.600 7.104 -29.337 1.00 93.06 88 ILE A CA 1
ATOM 732 C C . ILE A 1 88 ? 21.435 8.540 -28.850 1.00 93.06 88 ILE A C 1
ATOM 734 O O . ILE A 1 88 ? 20.882 9.367 -29.573 1.00 93.06 88 ILE A O 1
ATOM 738 N N . ASP A 1 89 ? 21.959 8.855 -27.666 1.00 93.31 89 ASP A N 1
ATOM 739 C CA . ASP A 1 89 ? 22.021 10.196 -27.092 1.00 93.31 89 ASP A CA 1
ATOM 740 C C . ASP A 1 89 ? 23.118 10.268 -26.025 1.00 93.31 89 ASP A C 1
ATOM 742 O O . ASP A 1 89 ? 23.325 9.322 -25.268 1.00 93.31 89 ASP A O 1
ATOM 746 N N . TRP A 1 90 ? 23.802 11.405 -25.908 1.00 91.75 90 TRP A N 1
ATOM 747 C CA . TRP A 1 90 ? 24.826 11.591 -24.878 1.00 91.75 90 TRP A CA 1
ATOM 748 C C . TRP A 1 90 ? 24.268 11.378 -23.454 1.00 91.75 90 TRP A C 1
ATOM 750 O O . TRP A 1 90 ? 24.986 10.873 -22.583 1.00 91.75 90 TRP A O 1
ATOM 760 N N . LYS A 1 91 ? 22.975 11.667 -23.227 1.00 93.19 91 LYS A N 1
ATOM 761 C CA . LYS A 1 91 ? 22.253 11.400 -21.969 1.00 93.19 91 LYS A CA 1
ATOM 762 C C . LYS A 1 91 ? 22.157 9.915 -21.616 1.00 93.19 91 LYS A C 1
ATOM 764 O O . LYS A 1 91 ? 22.062 9.583 -20.443 1.00 93.19 91 LYS A O 1
ATOM 769 N N . PHE A 1 92 ? 22.245 9.017 -22.595 1.00 95.00 92 PHE A N 1
ATOM 770 C CA . PHE A 1 92 ? 22.173 7.569 -22.374 1.00 95.00 92 PHE A CA 1
ATOM 771 C C . PHE A 1 92 ? 23.547 6.908 -22.250 1.00 95.00 92 PHE A C 1
ATOM 773 O O . PHE A 1 92 ? 23.665 5.686 -22.303 1.00 95.00 92 PHE A O 1
ATOM 780 N N . SER A 1 93 ? 24.613 7.692 -22.070 1.00 94.56 93 SER A N 1
ATOM 781 C CA . SER A 1 93 ? 25.882 7.143 -21.590 1.00 94.56 93 SER A CA 1
ATOM 782 C C . SER A 1 93 ? 25.719 6.579 -20.173 1.00 94.56 93 SER A C 1
ATOM 784 O O . SER A 1 93 ? 24.925 7.085 -19.383 1.00 94.56 93 SER A O 1
ATOM 786 N N . PHE A 1 94 ? 26.498 5.552 -19.820 1.00 93.50 94 PHE A N 1
ATOM 787 C CA . PHE A 1 94 ? 26.388 4.912 -18.503 1.00 93.50 94 PHE A CA 1
ATOM 788 C C . PHE A 1 94 ? 26.561 5.907 -17.346 1.00 93.50 94 PHE A C 1
ATOM 790 O O . PHE A 1 94 ? 25.809 5.867 -16.377 1.00 93.50 94 PHE A O 1
ATOM 797 N N . GLY A 1 95 ? 27.519 6.832 -17.468 1.00 91.81 95 GLY A N 1
ATOM 798 C CA . GLY A 1 95 ? 27.754 7.862 -16.457 1.00 91.81 95 GLY A CA 1
ATOM 799 C C . GLY A 1 95 ? 26.545 8.773 -16.235 1.00 91.81 95 GLY A C 1
ATOM 800 O O . GLY A 1 95 ? 26.261 9.123 -15.094 1.00 91.81 95 GLY A O 1
ATOM 801 N N . ASN A 1 96 ? 25.810 9.115 -17.295 1.00 95.19 96 ASN A N 1
ATOM 802 C CA . ASN A 1 96 ? 24.603 9.932 -17.186 1.00 95.19 96 ASN A CA 1
ATOM 803 C C . ASN A 1 96 ? 23.410 9.118 -16.674 1.00 95.19 96 ASN A C 1
ATOM 805 O O . ASN A 1 96 ? 22.738 9.572 -15.758 1.00 95.19 96 ASN A O 1
ATOM 809 N N . LEU A 1 97 ? 23.218 7.882 -17.145 1.00 94.31 97 LEU A N 1
ATOM 810 C CA . LEU A 1 97 ? 22.187 6.984 -16.606 1.00 94.31 97 LEU A CA 1
ATOM 811 C C . LEU A 1 97 ? 22.363 6.749 -15.101 1.00 94.31 97 LEU A C 1
ATOM 813 O O . LEU A 1 97 ? 21.397 6.784 -14.349 1.00 94.31 97 LEU A O 1
ATOM 817 N N . LYS A 1 98 ? 23.607 6.571 -14.639 1.00 92.69 98 LYS A N 1
ATOM 818 C CA . LYS A 1 98 ? 23.913 6.424 -13.212 1.00 92.69 98 LYS A CA 1
ATOM 819 C C . LYS A 1 98 ? 23.494 7.655 -12.400 1.00 92.69 98 LYS A C 1
ATOM 821 O O . LYS A 1 98 ? 22.983 7.494 -11.296 1.00 92.69 98 LYS A O 1
ATOM 826 N N . LYS A 1 99 ? 23.717 8.862 -12.931 1.00 93.50 99 LYS A N 1
ATOM 827 C CA . LYS A 1 99 ? 23.286 10.113 -12.287 1.00 93.50 99 LYS A CA 1
ATOM 828 C C . LYS A 1 99 ? 21.762 10.212 -12.221 1.00 93.50 99 LYS A C 1
ATOM 830 O O . LYS A 1 99 ? 21.243 10.568 -11.175 1.00 93.50 99 LYS A O 1
ATOM 835 N N . GLU A 1 100 ? 21.069 9.846 -13.296 1.00 92.50 100 GLU A N 1
ATOM 836 C CA . GLU A 1 100 ? 19.599 9.838 -13.350 1.00 92.50 100 GLU A CA 1
ATOM 837 C C . GLU A 1 100 ? 19.004 8.873 -12.313 1.00 92.50 100 GLU A C 1
ATOM 839 O O . GLU A 1 100 ? 18.114 9.251 -11.562 1.00 92.50 100 GLU A O 1
ATOM 844 N N . PHE A 1 101 ? 19.555 7.661 -12.169 1.00 91.38 101 PHE A N 1
ATOM 845 C CA . PHE A 1 101 ? 19.118 6.728 -11.121 1.00 91.38 101 PHE A CA 1
ATOM 846 C C . PHE A 1 101 ? 19.289 7.304 -9.712 1.00 91.38 101 PHE A C 1
ATOM 848 O O . PHE A 1 101 ? 18.385 7.197 -8.886 1.00 91.38 101 PHE A O 1
ATOM 855 N N . GLN A 1 102 ? 20.437 7.932 -9.447 1.00 91.69 102 GLN A N 1
ATOM 856 C CA . GLN A 1 102 ? 20.715 8.566 -8.160 1.00 91.69 102 GLN A CA 1
ATOM 857 C C . GLN A 1 102 ? 19.722 9.702 -7.876 1.00 91.69 102 GLN A C 1
ATOM 859 O O . GLN A 1 102 ? 19.142 9.751 -6.795 1.00 91.69 102 GLN A O 1
ATOM 864 N N . MET A 1 103 ? 19.460 10.552 -8.871 1.00 91.81 103 MET A N 1
ATOM 865 C CA . MET A 1 103 ? 18.488 11.640 -8.771 1.00 91.81 103 MET A CA 1
ATOM 866 C C . MET A 1 103 ? 17.065 11.119 -8.529 1.00 91.81 103 MET A C 1
ATOM 868 O O . MET A 1 103 ? 16.350 11.660 -7.692 1.00 91.81 103 MET A O 1
ATOM 872 N N . ASN A 1 104 ? 16.656 10.037 -9.195 1.00 92.12 104 ASN A N 1
ATOM 873 C CA . ASN A 1 104 ? 15.339 9.428 -8.989 1.00 92.12 104 ASN A CA 1
ATOM 874 C C . ASN A 1 104 ? 15.186 8.839 -7.577 1.00 92.12 104 ASN A C 1
ATOM 876 O O . ASN A 1 104 ? 14.102 8.896 -6.991 1.00 92.12 104 ASN A O 1
ATOM 880 N N . VAL A 1 105 ? 16.262 8.276 -7.014 1.00 90.69 105 VAL A N 1
ATOM 881 C CA . VAL A 1 105 ? 16.289 7.811 -5.618 1.00 90.69 105 VAL A CA 1
ATOM 882 C C . VAL A 1 105 ? 16.168 8.989 -4.652 1.00 90.69 105 VAL A C 1
ATOM 884 O O . VAL A 1 105 ? 15.370 8.917 -3.720 1.00 90.69 105 VAL A O 1
ATOM 887 N N . GLU A 1 106 ? 16.913 10.070 -4.877 1.00 89.56 106 GLU A N 1
ATOM 888 C CA . GLU A 1 106 ? 16.855 11.287 -4.058 1.00 89.56 106 GLU A CA 1
ATOM 889 C C . GLU A 1 106 ? 15.472 11.937 -4.108 1.00 89.56 106 GLU A C 1
ATOM 891 O O . GLU A 1 106 ? 14.888 12.197 -3.059 1.00 89.56 106 GLU A O 1
ATOM 896 N N . LEU A 1 107 ? 14.888 12.084 -5.300 1.00 89.25 107 LEU A N 1
ATOM 897 C CA . LEU A 1 107 ? 13.540 12.620 -5.477 1.00 89.25 107 LEU A CA 1
ATOM 898 C C . LEU A 1 107 ? 12.498 11.781 -4.728 1.00 89.25 107 LEU A C 1
ATOM 900 O O . LEU A 1 107 ? 11.610 12.328 -4.079 1.00 89.25 107 LEU A O 1
ATOM 904 N N . LEU A 1 108 ? 12.614 10.450 -4.772 1.00 87.12 108 LEU A N 1
ATOM 905 C CA . LEU A 1 108 ? 11.733 9.571 -4.007 1.00 87.12 108 LEU A CA 1
ATOM 906 C C . LEU A 1 108 ? 11.924 9.761 -2.498 1.00 87.12 108 LEU A C 1
ATOM 908 O O . LEU A 1 108 ? 10.941 9.810 -1.762 1.00 87.12 108 LEU A O 1
ATOM 912 N N . GLN A 1 109 ? 13.169 9.875 -2.030 1.00 84.31 109 GLN A N 1
ATOM 913 C CA . GLN A 1 109 ? 13.462 10.121 -0.619 1.00 84.31 109 GLN A CA 1
ATOM 914 C C . GLN A 1 109 ? 12.898 11.469 -0.161 1.00 84.31 109 GLN A C 1
ATOM 916 O O . GLN A 1 109 ? 12.261 11.536 0.888 1.00 84.31 109 GLN A O 1
ATOM 921 N N . GLU A 1 110 ? 13.068 12.529 -0.946 1.00 84.12 110 GLU A N 1
ATOM 922 C CA . GLU A 1 110 ? 12.486 13.845 -0.680 1.00 84.12 110 GLU A CA 1
ATOM 923 C C . GLU A 1 110 ? 10.962 13.802 -0.678 1.00 84.12 110 GLU A C 1
ATOM 925 O O . GLU A 1 110 ? 10.345 14.340 0.233 1.00 84.12 110 GLU A O 1
ATOM 930 N N . GLN A 1 111 ? 10.334 13.099 -1.621 1.00 82.38 111 GLN A N 1
ATOM 931 C CA . GLN A 1 111 ? 8.887 12.886 -1.608 1.00 82.38 111 GLN A CA 1
ATOM 932 C C . GLN A 1 111 ? 8.433 12.136 -0.354 1.00 82.38 111 GLN A C 1
ATOM 934 O O . GLN A 1 111 ? 7.449 12.531 0.264 1.00 82.38 111 GLN A O 1
ATOM 939 N N . THR A 1 112 ? 9.153 11.094 0.072 1.00 77.44 112 THR A N 1
ATOM 940 C CA . THR A 1 112 ? 8.821 10.386 1.318 1.00 77.44 112 THR A CA 1
ATOM 941 C C . THR A 1 112 ? 9.004 11.268 2.548 1.00 77.44 112 THR A C 1
ATOM 943 O O . THR A 1 112 ? 8.129 11.262 3.407 1.00 77.44 112 THR A O 1
ATOM 946 N N . LYS A 1 113 ? 10.066 12.081 2.608 1.00 79.00 113 LYS A N 1
ATOM 947 C CA . LYS A 1 113 ? 10.307 13.038 3.697 1.00 79.00 113 LYS A CA 1
ATOM 948 C C . LYS A 1 113 ? 9.265 14.147 3.712 1.00 79.00 113 LYS A C 1
ATOM 950 O O . LYS A 1 113 ? 8.768 14.475 4.774 1.00 79.00 113 LYS A O 1
ATOM 955 N N . ASN A 1 114 ? 8.887 14.684 2.557 1.00 74.94 114 ASN A N 1
ATOM 956 C CA . ASN A 1 114 ? 7.850 15.705 2.443 1.00 74.94 114 ASN A CA 1
ATOM 957 C C . ASN A 1 114 ? 6.479 15.137 2.808 1.00 74.94 114 ASN A C 1
ATOM 959 O O . ASN A 1 114 ? 5.718 15.805 3.492 1.00 74.94 114 ASN A O 1
ATOM 963 N N . ASN A 1 115 ? 6.169 13.899 2.418 1.00 71.31 115 ASN A N 1
ATOM 964 C CA . ASN A 1 115 ? 4.936 13.229 2.828 1.00 71.31 115 ASN A CA 1
ATOM 965 C C . ASN A 1 115 ? 4.927 12.939 4.334 1.00 71.31 115 ASN A C 1
ATOM 967 O O . ASN A 1 115 ? 3.900 13.136 4.972 1.00 71.31 115 ASN A O 1
ATOM 971 N N . GLN A 1 116 ? 6.059 12.527 4.912 1.00 68.88 116 GLN A N 1
ATOM 972 C CA . GLN A 1 116 ? 6.214 12.347 6.358 1.00 68.88 116 GLN A CA 1
ATOM 973 C C . GLN A 1 116 ? 6.115 13.675 7.104 1.00 68.88 116 GLN A C 1
ATOM 975 O O . GLN A 1 116 ? 5.363 13.753 8.056 1.00 68.88 116 GLN A O 1
ATOM 980 N N . GLN A 1 117 ? 6.767 14.739 6.638 1.00 65.81 117 GLN A N 1
ATOM 981 C CA . GLN A 1 117 ? 6.648 16.078 7.213 1.00 65.81 117 GLN A CA 1
ATOM 982 C C . GLN A 1 117 ? 5.247 16.648 7.028 1.00 65.81 117 GLN A C 1
ATOM 984 O O . GLN A 1 117 ? 4.779 17.357 7.900 1.00 65.81 117 GLN A O 1
ATOM 989 N N . GLN A 1 118 ? 4.538 16.364 5.934 1.00 61.56 118 GLN A N 1
ATOM 990 C CA . GLN A 1 118 ? 3.136 16.758 5.775 1.00 61.56 118 GLN A CA 1
ATOM 991 C C . GLN A 1 118 ? 2.222 15.951 6.694 1.00 61.56 118 GLN A C 1
ATOM 993 O O . GLN A 1 118 ? 1.275 16.525 7.219 1.00 61.56 118 GLN A O 1
ATOM 998 N N . GLN A 1 119 ? 2.504 14.666 6.925 1.00 59.59 119 GLN A N 1
ATOM 999 C CA . GLN A 1 119 ? 1.812 13.853 7.926 1.00 59.59 119 GLN A CA 1
ATOM 1000 C C . GLN A 1 119 ? 2.106 14.365 9.338 1.00 59.59 119 GLN A C 1
ATOM 1002 O O . GLN A 1 119 ? 1.166 14.687 10.044 1.00 59.59 119 GLN A O 1
ATOM 1007 N N . GLU A 1 120 ? 3.369 14.595 9.698 1.00 59.56 120 GLU A N 1
ATOM 1008 C CA . GLU A 1 120 ? 3.792 15.203 10.963 1.00 59.56 120 GLU A CA 1
ATOM 1009 C C . GLU A 1 120 ? 3.246 16.623 11.118 1.00 59.56 120 GLU A C 1
ATOM 1011 O O . GLU A 1 120 ? 2.815 16.971 12.197 1.00 59.56 120 GLU A O 1
ATOM 1016 N N . THR A 1 121 ? 3.179 17.448 10.070 1.00 52.91 121 THR A N 1
ATOM 1017 C CA . THR A 1 121 ? 2.593 18.802 10.128 1.00 52.91 121 THR A CA 1
ATOM 1018 C C . THR A 1 121 ? 1.068 18.742 10.212 1.00 52.91 121 THR A C 1
ATOM 1020 O O . THR A 1 121 ? 0.461 19.610 10.834 1.00 52.91 121 THR A O 1
ATOM 1023 N N . GLN A 1 122 ? 0.418 17.741 9.606 1.00 56.62 122 GLN A N 1
ATOM 1024 C CA . GLN A 1 122 ? -1.013 17.481 9.788 1.00 56.62 122 GLN A CA 1
ATOM 1025 C C . GLN A 1 122 ? -1.307 16.934 11.185 1.00 56.62 122 GLN A C 1
ATOM 1027 O O . GLN A 1 122 ? -2.310 17.330 11.765 1.00 56.62 122 GLN A O 1
ATOM 1032 N N . ASP A 1 123 ? -0.439 16.098 11.745 1.00 52.66 123 ASP A N 1
ATOM 1033 C CA . ASP A 1 123 ? -0.557 15.555 13.097 1.00 52.66 123 ASP A CA 1
ATOM 1034 C C . ASP A 1 123 ? -0.212 16.623 14.150 1.00 52.66 123 ASP A C 1
ATOM 1036 O O . ASP A 1 123 ? -0.988 16.824 15.072 1.00 52.66 123 ASP A O 1
ATOM 1040 N N . LEU A 1 124 ? 0.812 17.454 13.934 1.00 46.97 124 LEU A N 1
ATOM 1041 C CA . LEU A 1 124 ? 1.139 18.644 14.737 1.00 46.97 124 LEU A CA 1
ATOM 1042 C C . LEU A 1 124 ? 0.066 19.741 14.622 1.00 46.97 124 LEU A C 1
ATOM 1044 O O . LEU A 1 124 ? -0.168 20.471 15.580 1.00 46.97 124 LEU A O 1
ATOM 1048 N N . ARG A 1 125 ? -0.627 19.878 13.476 1.00 52.31 125 ARG A N 1
ATOM 1049 C CA . ARG A 1 125 ? -1.818 20.750 13.354 1.00 52.31 125 ARG A CA 1
ATOM 1050 C C . ARG A 1 125 ? -3.073 20.131 13.970 1.00 52.31 125 ARG A C 1
ATOM 1052 O O . ARG A 1 125 ? -3.933 20.892 14.402 1.00 52.31 125 ARG A O 1
ATOM 1059 N N . ARG A 1 126 ? -3.191 18.799 14.034 1.00 51.19 126 ARG A N 1
ATOM 1060 C CA . ARG A 1 126 ? -4.199 18.106 14.861 1.00 51.19 126 ARG A CA 1
ATOM 1061 C C . ARG A 1 126 ? -3.890 18.250 16.356 1.00 51.19 126 ARG A C 1
ATOM 1063 O O . ARG A 1 126 ? -4.820 18.257 17.151 1.00 51.19 126 ARG A O 1
ATOM 1070 N N . GLU A 1 127 ? -2.619 18.423 16.715 1.00 50.84 127 GLU A N 1
ATOM 1071 C CA . GLU A 1 127 ? -2.126 18.682 18.075 1.00 50.84 127 GLU A CA 1
ATOM 1072 C C . GLU A 1 127 ? -1.978 20.177 18.420 1.00 50.84 127 GLU A C 1
ATOM 1074 O O . GLU A 1 127 ? -1.461 20.517 19.485 1.00 50.84 127 GLU A O 1
ATOM 1079 N N . GLN A 1 128 ? -2.484 21.099 17.591 1.00 41.53 128 GLN A N 1
ATOM 1080 C CA . GLN A 1 128 ? -2.777 22.444 18.093 1.00 41.53 128 GLN A CA 1
ATOM 1081 C C . GLN A 1 128 ? -3.937 22.317 19.091 1.00 41.53 128 GLN A C 1
ATOM 1083 O O . GLN A 1 128 ? -4.979 21.757 18.732 1.00 41.53 128 GLN A O 1
ATOM 1088 N N . PRO A 1 129 ? -3.801 22.812 20.334 1.00 43.75 129 PRO A N 1
ATOM 1089 C CA . PRO A 1 129 ? -4.890 22.768 21.285 1.00 43.75 129 PRO A CA 1
ATOM 1090 C C . PRO A 1 129 ? -6.019 23.616 20.711 1.00 43.75 129 PRO A C 1
ATOM 1092 O O . PRO A 1 129 ? -5.895 24.832 20.565 1.00 43.75 129 PRO A O 1
ATOM 1095 N N . VAL A 1 130 ? -7.148 22.981 20.390 1.00 40.78 130 VAL A N 1
ATOM 1096 C CA . VAL A 1 130 ? -8.404 23.717 20.380 1.00 40.78 130 VAL A CA 1
ATOM 1097 C C . VAL A 1 130 ? -8.507 24.265 21.794 1.00 40.78 130 VAL A C 1
ATOM 1099 O O . VAL A 1 130 ? -8.699 23.508 22.745 1.00 40.78 130 VAL A O 1
ATOM 1102 N N . GLU A 1 131 ? -8.354 25.574 21.949 1.00 43.62 131 GLU A N 1
ATOM 1103 C CA . GLU A 1 131 ? -8.631 26.303 23.186 1.00 43.62 131 GLU A CA 1
ATOM 1104 C C . GLU A 1 131 ? -10.153 26.322 23.458 1.00 43.62 131 GLU A C 1
ATOM 1106 O O . GLU A 1 131 ? -10.760 27.307 23.860 1.00 43.62 131 GLU A O 1
ATOM 1111 N N . SER A 1 132 ? -10.813 25.192 23.214 1.00 45.25 132 SER A N 1
ATOM 1112 C CA . SER A 1 132 ? -12.077 24.817 23.800 1.00 45.25 132 SER A CA 1
ATOM 1113 C C . SER A 1 132 ? -11.723 23.959 25.002 1.00 45.25 132 SER A C 1
ATOM 1115 O O . SER A 1 132 ? -11.089 22.917 24.842 1.00 45.25 132 SER A O 1
ATOM 1117 N N . LYS A 1 133 ? -12.113 24.413 26.196 1.00 44.38 133 LYS A N 1
ATOM 1118 C CA . LYS A 1 133 ? -12.111 23.659 27.463 1.00 44.38 133 LYS A CA 1
ATOM 1119 C C . LYS A 1 133 ? -12.103 22.139 27.208 1.00 44.38 133 LYS A C 1
ATOM 1121 O O . LYS A 1 133 ? -12.987 21.692 26.473 1.00 44.38 133 LYS A O 1
ATOM 1126 N N . PRO A 1 134 ? -11.166 21.353 27.780 1.00 42.56 134 PRO A N 1
ATOM 1127 C CA . PRO A 1 134 ? -11.082 19.925 27.494 1.00 42.56 134 PRO A CA 1
ATOM 1128 C C . PRO A 1 134 ? -12.459 19.305 27.721 1.00 42.56 134 PRO A C 1
ATOM 1130 O O . PRO A 1 134 ? -12.994 19.379 28.830 1.00 42.56 134 PRO A O 1
ATOM 1133 N N . ILE A 1 135 ? -13.063 18.745 26.667 1.00 50.28 135 ILE A N 1
ATOM 1134 C CA . ILE A 1 135 ? -14.287 17.967 26.828 1.00 50.28 135 ILE A CA 1
ATOM 1135 C C . ILE A 1 135 ? -13.865 16.730 27.614 1.00 50.28 135 ILE A C 1
ATOM 1137 O O . ILE A 1 135 ? -13.269 15.789 27.088 1.00 50.28 135 ILE A O 1
ATOM 1141 N N . VAL A 1 136 ? -14.103 16.786 28.919 1.00 53.53 136 VAL A N 1
ATOM 1142 C CA . VAL A 1 136 ? -13.846 15.697 29.848 1.00 53.53 136 VAL A CA 1
ATOM 1143 C C . VAL A 1 136 ? -14.887 14.613 29.605 1.00 53.53 136 VAL A C 1
ATOM 1145 O O . VAL A 1 136 ? -15.951 14.576 30.219 1.00 53.53 136 VAL A O 1
ATOM 1148 N N . HIS A 1 137 ? -14.585 13.717 28.671 1.00 68.12 137 HIS A N 1
ATOM 1149 C CA . HIS A 1 137 ? -15.352 12.497 28.492 1.00 68.12 137 HIS A CA 1
ATOM 1150 C C . HIS A 1 137 ? -15.048 11.583 29.679 1.00 68.12 137 HIS A C 1
ATOM 1152 O O . HIS A 1 137 ? -13.926 11.102 29.844 1.00 68.12 137 HIS A O 1
ATOM 1158 N N . SER A 1 138 ? -16.042 11.383 30.544 1.00 78.50 138 SER A N 1
ATOM 1159 C CA . SER A 1 138 ? -15.950 10.426 31.642 1.00 78.50 138 SER A CA 1
ATOM 1160 C C . SER A 1 138 ? -16.909 9.270 31.398 1.00 78.50 138 SER A C 1
ATOM 1162 O O . SER A 1 138 ? -18.078 9.467 31.066 1.00 78.50 138 SER A O 1
ATOM 1164 N N . ILE A 1 139 ? -16.411 8.045 31.553 1.00 78.88 139 ILE A N 1
ATOM 1165 C CA . ILE A 1 139 ? -17.242 6.841 31.525 1.00 78.88 139 ILE A CA 1
ATOM 1166 C C . ILE A 1 139 ? -17.246 6.270 32.933 1.00 78.88 139 ILE A C 1
ATOM 1168 O O . ILE A 1 139 ? -16.209 5.866 33.453 1.00 78.88 139 ILE A O 1
ATOM 1172 N N . SER A 1 140 ? -18.425 6.255 33.561 1.00 74.38 140 SER A N 1
ATOM 1173 C CA . SER A 1 140 ? -18.632 5.686 34.900 1.00 74.38 140 SER A CA 1
ATOM 1174 C C . SER A 1 140 ? -17.613 6.185 35.943 1.00 74.38 140 SER A C 1
ATOM 1176 O O . SER A 1 140 ? -17.073 5.410 36.731 1.00 74.38 140 SER A O 1
ATOM 1178 N N . GLY A 1 141 ? -17.342 7.496 35.932 1.00 73.06 141 GLY A N 1
ATOM 1179 C CA . GLY A 1 141 ? -16.441 8.171 36.874 1.00 73.06 141 GLY A CA 1
ATOM 1180 C C . GLY A 1 141 ? -14.946 8.055 36.561 1.00 73.06 141 GLY A C 1
ATOM 1181 O O . GLY A 1 141 ? -14.143 8.618 37.298 1.00 73.06 141 GLY A O 1
ATOM 1182 N N . VAL A 1 142 ? -14.568 7.376 35.475 1.00 81.19 142 VAL A N 1
ATOM 1183 C CA . VAL A 1 142 ? -13.187 7.334 34.979 1.00 81.19 142 VAL A CA 1
ATOM 1184 C C . VAL A 1 142 ? -13.021 8.398 33.903 1.00 81.19 142 VAL A C 1
ATOM 1186 O O . VAL A 1 142 ? -13.767 8.410 32.923 1.00 81.19 142 VAL A O 1
ATOM 1189 N N . MET A 1 143 ? -12.056 9.298 34.091 1.00 81.62 143 MET A N 1
ATOM 1190 C CA . MET A 1 143 ? -11.691 10.290 33.081 1.00 81.62 143 MET A CA 1
ATOM 1191 C C . MET A 1 143 ? -10.916 9.617 31.952 1.00 81.62 143 MET A C 1
ATOM 1193 O O . MET A 1 143 ? -9.951 8.898 32.206 1.00 81.62 143 MET A O 1
ATOM 1197 N N . LEU A 1 144 ? -11.338 9.858 30.713 1.00 84.31 144 LEU A N 1
ATOM 1198 C CA . LEU A 1 144 ? -10.659 9.332 29.538 1.00 84.31 144 LEU A CA 1
ATOM 1199 C C . LEU A 1 144 ? -9.584 10.297 29.051 1.00 84.31 144 LEU A C 1
ATOM 1201 O O . LEU A 1 144 ? -9.784 11.512 29.023 1.00 84.31 144 LEU A O 1
ATOM 1205 N N . THR A 1 145 ? -8.458 9.744 28.607 1.00 80.62 145 THR A N 1
ATOM 1206 C CA . THR A 1 145 ? -7.470 10.517 27.849 1.00 80.62 145 THR A CA 1
ATOM 1207 C C . THR A 1 145 ? -7.991 10.806 26.434 1.00 80.62 145 THR A C 1
ATOM 1209 O O . THR A 1 145 ? -8.803 10.031 25.913 1.00 80.62 145 THR A O 1
ATOM 1212 N N . PRO A 1 146 ? -7.503 11.861 25.753 1.00 81.44 146 PRO A N 1
ATOM 1213 C CA . PRO A 1 146 ? -7.882 12.140 24.365 1.00 81.44 146 PRO A CA 1
ATOM 1214 C C . PRO A 1 146 ? -7.684 10.934 23.434 1.00 81.44 146 PRO A C 1
ATOM 1216 O O . PRO A 1 146 ? -8.561 10.614 22.640 1.00 81.44 146 PRO A O 1
ATOM 1219 N N . ARG A 1 147 ? -6.587 10.184 23.608 1.00 77.81 147 ARG A N 1
ATOM 1220 C CA . ARG A 1 147 ? -6.292 8.971 22.827 1.00 77.81 147 ARG A CA 1
ATOM 1221 C C . ARG A 1 147 ? -7.270 7.824 23.102 1.00 77.81 147 ARG A C 1
ATOM 1223 O O . ARG A 1 147 ? -7.650 7.099 22.183 1.00 77.81 147 ARG A O 1
ATOM 1230 N N . GLN A 1 148 ? -7.685 7.645 24.358 1.00 86.00 148 GLN A N 1
ATOM 1231 C CA . GLN A 1 148 ? -8.709 6.659 24.718 1.00 86.00 148 GLN A CA 1
ATOM 1232 C C . GLN A 1 148 ? -10.063 7.020 24.105 1.00 86.00 148 GLN A C 1
ATOM 1234 O O . GLN A 1 148 ? -10.740 6.145 23.570 1.00 86.00 148 GLN A O 1
ATOM 1239 N N . TRP A 1 149 ? -10.433 8.302 24.146 1.00 85.56 149 TRP A N 1
ATOM 1240 C CA . TRP A 1 149 ? -11.651 8.789 23.507 1.00 85.56 149 TRP A CA 1
ATOM 1241 C C . TRP A 1 149 ? -11.608 8.605 21.987 1.00 85.56 149 TRP A C 1
ATOM 1243 O O . TRP A 1 149 ? -12.530 8.025 21.423 1.00 85.56 149 TRP A O 1
ATOM 1253 N N . GLN A 1 150 ? -10.502 8.974 21.339 1.00 85.31 150 GLN A N 1
ATOM 1254 C CA . GLN A 1 150 ? -10.304 8.763 19.905 1.00 85.31 150 GLN A CA 1
ATOM 1255 C C . GLN A 1 150 ? -10.447 7.281 19.518 1.00 85.31 150 GLN A C 1
ATOM 1257 O O . GLN A 1 150 ? -11.156 6.950 18.572 1.00 85.31 150 GLN A O 1
ATOM 1262 N N . THR A 1 151 ? -9.857 6.369 20.299 1.00 86.88 151 THR A N 1
ATOM 1263 C CA . THR A 1 151 ? -9.986 4.917 20.071 1.00 86.88 151 THR A CA 1
ATOM 1264 C C . THR A 1 151 ? -11.451 4.466 20.102 1.00 86.88 151 THR A C 1
ATOM 1266 O O . THR A 1 151 ? -11.869 3.620 19.310 1.00 86.88 151 THR A O 1
ATOM 1269 N N . LEU A 1 152 ? -12.251 5.026 21.014 1.00 88.19 152 LEU A N 1
ATOM 1270 C CA . LEU A 1 152 ? -13.685 4.754 21.096 1.00 88.19 152 LEU A CA 1
ATOM 1271 C C . LEU A 1 152 ? -14.454 5.363 19.915 1.00 88.19 152 LEU A C 1
ATOM 1273 O O . LEU A 1 152 ? -15.347 4.711 19.370 1.00 88.19 152 LEU A O 1
ATOM 1277 N N . GLU A 1 153 ? -14.100 6.576 19.485 1.00 85.12 153 GLU A N 1
ATOM 1278 C CA . GLU A 1 153 ? -14.710 7.225 18.324 1.00 85.12 153 GLU A CA 1
ATOM 1279 C C . GLU A 1 153 ? -14.428 6.486 17.014 1.00 85.12 153 GLU A C 1
ATOM 1281 O O . GLU A 1 153 ? -15.289 6.446 16.138 1.00 85.12 153 GLU A O 1
ATOM 1286 N N . GLU A 1 154 ? -13.265 5.867 16.863 1.00 86.50 154 GLU A N 1
ATOM 1287 C CA . GLU A 1 154 ? -12.917 5.064 15.684 1.00 86.50 154 GLU A CA 1
ATOM 1288 C C . GLU A 1 154 ? -13.618 3.687 15.673 1.00 86.50 154 GLU A C 1
ATOM 1290 O O . GLU A 1 154 ? -13.444 2.892 14.749 1.00 86.50 154 GLU A O 1
ATOM 1295 N N . GLY A 1 155 ? -14.455 3.391 16.678 1.00 85.06 155 GLY A N 1
ATOM 1296 C CA . GLY A 1 155 ? -15.171 2.117 16.807 1.00 85.06 155 GLY A CA 1
ATOM 1297 C C . GLY A 1 155 ? -14.318 0.992 17.402 1.00 85.06 155 GLY A C 1
ATOM 1298 O O . GLY A 1 155 ? -14.660 -0.195 17.274 1.00 85.06 155 GLY A O 1
ATOM 1299 N N . GLY A 1 156 ? -13.200 1.351 18.035 1.00 90.00 156 GLY A N 1
ATOM 1300 C CA . GLY A 1 156 ? -12.365 0.465 18.831 1.00 90.00 156 GLY A CA 1
ATOM 1301 C C . GLY A 1 156 ? -12.950 0.193 20.218 1.00 90.00 156 GLY A C 1
ATOM 1302 O O . GLY A 1 156 ? -14.118 0.457 20.512 1.00 90.00 156 GLY A O 1
ATOM 1303 N N . PHE A 1 157 ? -12.123 -0.382 21.082 1.00 91.69 157 PHE A N 1
ATOM 1304 C CA . PHE A 1 157 ? -12.434 -0.585 22.490 1.00 91.69 157 PHE A CA 1
ATOM 1305 C C . PHE A 1 157 ? -11.199 -0.275 23.328 1.00 91.69 157 PHE A C 1
ATOM 1307 O O . PHE A 1 157 ? -10.070 -0.400 22.857 1.00 91.69 157 PHE A O 1
ATOM 1314 N N . ILE A 1 158 ? -11.414 0.100 24.580 1.00 91.94 158 ILE A N 1
ATOM 1315 C CA . ILE A 1 158 ? -10.349 0.361 25.549 1.00 91.94 158 ILE A CA 1
ATOM 1316 C C . ILE A 1 158 ? -10.552 -0.519 26.776 1.00 91.94 158 ILE A C 1
ATOM 1318 O O . ILE A 1 158 ? -11.670 -0.946 27.057 1.00 91.94 158 ILE A O 1
ATOM 1322 N N . TYR A 1 159 ? -9.484 -0.793 27.514 1.00 91.12 159 TYR A N 1
ATOM 1323 C CA . TYR A 1 159 ? -9.576 -1.424 28.826 1.00 91.12 159 TYR A CA 1
ATOM 1324 C C . TYR A 1 159 ? -9.467 -0.337 29.891 1.00 91.12 159 TYR A C 1
ATOM 1326 O O . TYR A 1 159 ? -8.495 0.418 29.900 1.00 91.12 159 TYR A O 1
ATOM 1334 N N . LEU A 1 160 ? -10.484 -0.226 30.745 1.00 88.31 160 LEU A N 1
ATOM 1335 C CA . LEU A 1 160 ? -10.495 0.723 31.851 1.00 88.31 160 LEU A CA 1
ATOM 1336 C C . LEU A 1 160 ? -10.400 -0.025 33.170 1.00 88.31 160 LEU A C 1
ATOM 1338 O O . LEU A 1 160 ? -11.096 -1.017 33.391 1.00 88.31 160 LEU A O 1
ATOM 1342 N N . GLU A 1 161 ? -9.573 0.508 34.054 1.00 84.25 161 GLU A N 1
ATOM 1343 C CA . GLU A 1 161 ? -9.478 0.095 35.445 1.00 84.25 161 GLU A CA 1
ATOM 1344 C C . GLU A 1 161 ? -10.217 1.098 36.328 1.00 84.25 161 GLU A C 1
ATOM 1346 O O . GLU A 1 161 ? -10.434 2.246 35.941 1.00 84.25 161 GLU A O 1
ATOM 1351 N N . ASN A 1 162 ? -10.583 0.678 37.538 1.00 82.44 162 ASN A N 1
ATOM 1352 C CA . ASN A 1 162 ? -11.193 1.553 38.540 1.00 82.44 162 ASN A CA 1
ATOM 1353 C C . ASN A 1 162 ? -12.557 2.156 38.149 1.00 82.44 162 ASN A C 1
ATOM 1355 O O . ASN A 1 162 ? -12.905 3.245 38.606 1.00 82.44 162 ASN A O 1
ATOM 1359 N N . ILE A 1 163 ? -13.347 1.443 37.342 1.00 83.50 163 ILE A N 1
ATOM 1360 C CA . ILE A 1 163 ? -14.700 1.853 36.955 1.00 83.50 163 ILE A CA 1
ATOM 1361 C C . ILE A 1 163 ? -15.628 1.789 38.171 1.00 83.50 163 ILE A C 1
ATOM 1363 O O . ILE A 1 163 ? -15.690 0.760 38.849 1.00 83.50 163 ILE A O 1
ATOM 1367 N N . ASN A 1 164 ? -16.389 2.858 38.421 1.00 79.50 164 ASN A N 1
ATOM 1368 C CA . ASN A 1 164 ? -17.352 2.888 39.518 1.00 79.50 164 ASN A CA 1
ATOM 1369 C C . ASN A 1 164 ? -18.616 2.099 39.151 1.00 79.50 164 ASN A C 1
ATOM 1371 O O . ASN A 1 164 ? -19.239 2.320 38.106 1.00 79.50 164 ASN A O 1
ATOM 1375 N N . LYS A 1 165 ? -19.029 1.190 40.035 1.00 77.12 165 LYS A N 1
ATOM 1376 C CA . LYS A 1 165 ? -20.319 0.505 39.934 1.00 77.12 165 LYS A CA 1
ATOM 1377 C C . LYS A 1 165 ? -21.424 1.460 40.394 1.00 77.12 165 LYS A C 1
ATOM 1379 O O . LYS A 1 165 ? -21.261 2.135 41.402 1.00 77.12 165 LYS A O 1
ATOM 1384 N N . ARG A 1 166 ? -22.552 1.515 39.671 1.00 66.06 166 ARG A N 1
ATOM 1385 C CA . ARG A 1 166 ? -23.665 2.444 39.977 1.00 66.06 166 ARG A CA 1
ATOM 1386 C C . ARG A 1 166 ? -24.160 2.361 41.425 1.00 66.06 166 ARG A C 1
ATOM 1388 O O . ARG A 1 166 ? -24.510 3.393 41.976 1.00 66.06 166 ARG A O 1
ATOM 1395 N N . ASP A 1 167 ? -24.109 1.168 42.020 1.00 65.38 167 ASP A N 1
ATOM 1396 C CA . ASP A 1 167 ? -24.714 0.870 43.327 1.00 65.38 167 ASP A CA 1
ATOM 1397 C C . ASP A 1 167 ? -23.716 0.313 44.360 1.00 65.38 167 ASP A C 1
ATOM 1399 O O . ASP A 1 167 ? -24.109 -0.318 45.337 1.00 65.38 167 ASP A O 1
ATOM 1403 N N . SER A 1 168 ? -22.406 0.481 44.150 1.00 66.56 168 SER A N 1
ATOM 1404 C CA . SER A 1 168 ? -21.397 0.025 45.117 1.00 66.56 168 SER A CA 1
ATOM 1405 C C . SER A 1 168 ? -20.161 0.916 45.102 1.00 66.56 168 SER A C 1
ATOM 1407 O O . SER A 1 168 ? -19.765 1.424 44.057 1.00 66.56 168 SER A O 1
ATOM 1409 N N . LYS A 1 169 ? -19.493 1.036 46.257 1.00 69.88 169 LYS A N 1
ATOM 1410 C CA . LYS A 1 169 ? -18.132 1.601 46.356 1.00 69.88 169 LYS A CA 1
ATOM 1411 C C . LYS A 1 169 ? -17.068 0.704 45.705 1.00 69.88 169 LYS A C 1
ATOM 1413 O O . LYS A 1 169 ? -15.907 1.093 45.619 1.00 69.88 169 LYS A O 1
ATOM 1418 N N . GLU A 1 170 ? -17.452 -0.496 45.279 1.00 76.12 170 GLU A N 1
ATOM 1419 C CA . GLU A 1 170 ? -16.589 -1.442 44.590 1.00 76.12 170 GLU A CA 1
ATOM 1420 C C . GLU A 1 170 ? -16.229 -0.937 43.187 1.00 76.12 170 GLU A C 1
ATOM 1422 O O . GLU A 1 170 ? -17.088 -0.597 42.367 1.00 76.12 170 GLU A O 1
ATOM 1427 N N . LYS A 1 171 ? -14.925 -0.919 42.925 1.00 82.88 171 LYS A N 1
ATOM 1428 C CA . LYS A 1 171 ? -14.339 -0.592 41.632 1.00 82.88 171 LYS A CA 1
ATOM 1429 C C . LYS A 1 171 ? -14.090 -1.871 40.845 1.00 82.88 171 LYS A C 1
ATOM 1431 O O . LYS A 1 171 ? -13.691 -2.880 41.419 1.00 82.88 171 LYS A O 1
ATOM 1436 N N . PHE A 1 172 ? -14.284 -1.832 39.532 1.00 83.69 172 PHE A N 1
ATOM 1437 C CA . PHE A 1 172 ? -13.996 -2.973 38.664 1.00 83.69 172 PHE A CA 1
ATOM 1438 C C . PHE A 1 172 ? -13.296 -2.542 37.379 1.00 83.69 172 PHE A C 1
ATOM 1440 O O . PHE A 1 172 ? -13.386 -1.389 36.961 1.00 83.69 172 PHE A O 1
ATOM 1447 N N . SER A 1 173 ? -12.608 -3.486 36.746 1.00 86.50 173 SER A N 1
ATOM 1448 C CA . SER A 1 173 ? -11.971 -3.278 35.447 1.00 86.50 173 SER A CA 1
ATOM 1449 C C . SER A 1 173 ? -12.780 -3.967 34.354 1.00 86.50 173 SER A C 1
ATOM 1451 O O . SER A 1 173 ? -13.359 -5.037 34.570 1.00 86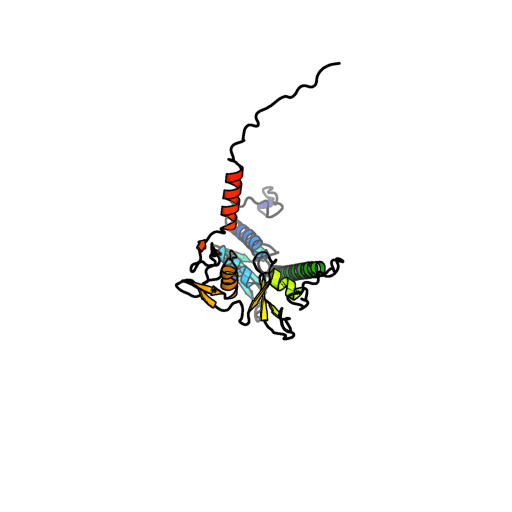.50 173 SER A O 1
ATOM 1453 N N . SER A 1 174 ? -12.885 -3.334 33.190 1.00 91.62 174 SER A N 1
ATOM 1454 C CA . SER A 1 174 ? -13.710 -3.834 32.090 1.00 91.62 174 SER A CA 1
ATOM 1455 C C . SER A 1 174 ? -13.261 -3.254 30.756 1.00 91.62 174 SER A C 1
ATOM 1457 O O . SER A 1 174 ? -12.763 -2.128 30.688 1.00 91.62 174 SER A O 1
ATOM 1459 N N . TYR A 1 175 ? -13.495 -3.999 29.679 1.00 91.06 175 TYR A N 1
ATOM 1460 C CA . TYR A 1 175 ? -13.411 -3.439 28.338 1.00 91.06 175 TYR A CA 1
ATOM 1461 C C . TYR A 1 175 ? -14.612 -2.541 28.085 1.00 91.06 175 TYR A C 1
ATOM 1463 O O . TYR A 1 175 ? -15.728 -2.894 28.461 1.00 91.06 175 TYR A O 1
ATOM 1471 N N . VAL A 1 176 ? -14.391 -1.409 27.427 1.00 91.50 176 VAL A N 1
ATOM 1472 C CA . VAL A 1 176 ? -15.411 -0.418 27.095 1.00 91.50 176 VAL A CA 1
ATOM 1473 C C . VAL A 1 176 ? -15.387 -0.128 25.601 1.00 91.50 176 VAL A C 1
ATOM 1475 O O . VAL A 1 176 ? -14.319 0.027 25.014 1.00 91.50 176 VAL A O 1
ATOM 1478 N N . PHE A 1 177 ? -16.567 -0.055 24.991 1.00 92.31 177 PHE A N 1
ATOM 1479 C CA . PHE A 1 177 ? -16.766 0.299 23.584 1.00 92.31 177 PHE A CA 1
ATOM 1480 C C . PHE A 1 177 ? -18.064 1.097 23.412 1.00 92.31 177 PHE A C 1
ATOM 1482 O O . PHE A 1 177 ? -18.934 1.068 24.288 1.00 92.31 177 PHE A O 1
ATOM 1489 N N . LEU A 1 178 ? -18.201 1.812 22.295 1.00 90.88 178 LEU A N 1
ATOM 1490 C CA . LEU A 1 178 ? -19.398 2.596 21.981 1.00 90.88 178 LEU A CA 1
ATOM 1491 C C . LEU A 1 178 ? -20.293 1.888 20.959 1.00 90.88 178 LEU A C 1
ATOM 1493 O O . LEU A 1 178 ? -19.859 1.003 20.220 1.00 90.88 178 LEU A O 1
ATOM 1497 N N . ASN A 1 179 ? -21.558 2.296 20.913 1.00 88.06 179 ASN A N 1
ATOM 1498 C CA . ASN A 1 179 ? -22.434 1.996 19.787 1.00 88.06 179 ASN A CA 1
ATOM 1499 C C . ASN A 1 179 ? -22.063 2.821 18.539 1.00 88.06 179 ASN A C 1
ATOM 1501 O O . ASN A 1 179 ? -21.281 3.764 18.607 1.00 88.06 179 ASN A O 1
ATOM 1505 N N . GLU A 1 180 ? -22.678 2.497 17.398 1.00 84.00 180 GLU A N 1
ATOM 1506 C CA . GLU A 1 180 ? -22.401 3.154 16.107 1.00 84.00 180 GLU A CA 1
ATOM 1507 C C . GLU A 1 180 ? -22.626 4.681 16.134 1.00 84.00 180 GLU A C 1
ATOM 1509 O O . GLU A 1 180 ? -21.912 5.423 15.469 1.00 84.00 180 GLU A O 1
ATOM 1514 N N . GLU A 1 181 ? -23.582 5.164 16.935 1.00 83.06 181 GLU A N 1
ATOM 1515 C CA . GLU A 1 181 ? -23.878 6.598 17.099 1.00 83.06 181 GLU A CA 1
ATOM 1516 C C . GLU A 1 181 ? -22.949 7.308 18.094 1.00 83.06 181 GLU A C 1
ATOM 1518 O O . GLU A 1 181 ? -23.062 8.518 18.271 1.00 83.06 181 GLU A O 1
ATOM 1523 N N . LYS A 1 182 ? -22.049 6.571 18.760 1.00 85.06 182 LYS A N 1
ATOM 1524 C CA . LYS A 1 182 ? -21.084 7.080 19.751 1.00 85.06 182 LYS A CA 1
ATOM 1525 C C . LYS A 1 182 ? -21.711 7.778 20.965 1.00 85.06 182 LYS A C 1
ATOM 1527 O O . LYS A 1 182 ? -21.023 8.462 21.714 1.00 85.06 182 LYS A O 1
ATOM 1532 N N . ASN A 1 183 ? -23.008 7.585 21.194 1.00 83.31 183 ASN A N 1
ATOM 1533 C CA . ASN A 1 183 ? -23.762 8.223 22.276 1.00 83.31 183 ASN A CA 1
ATOM 1534 C C . ASN A 1 183 ? -23.953 7.315 23.503 1.00 83.31 183 ASN A C 1
ATOM 1536 O O . ASN A 1 183 ? -24.406 7.785 24.546 1.00 83.31 183 ASN A O 1
ATOM 1540 N N . LYS A 1 184 ? -23.622 6.019 23.406 1.00 87.00 184 LYS A N 1
ATOM 1541 C CA . LYS A 1 184 ? -23.781 5.062 24.505 1.00 87.00 184 LYS A CA 1
ATOM 1542 C C . LYS A 1 184 ? -22.594 4.115 24.625 1.00 87.00 184 LYS A C 1
ATOM 1544 O O . LYS A 1 184 ? -22.235 3.428 23.672 1.00 87.00 184 LYS A O 1
ATOM 1549 N N . ALA A 1 185 ? -22.052 4.034 25.839 1.00 89.31 185 ALA A N 1
ATOM 1550 C CA . ALA A 1 185 ? -20.984 3.112 26.203 1.00 89.31 185 ALA A CA 1
ATOM 1551 C C . ALA A 1 185 ? -21.522 1.779 26.734 1.00 89.31 185 ALA A C 1
ATOM 1553 O O . ALA A 1 185 ? -22.507 1.726 27.475 1.00 89.31 185 ALA A O 1
ATOM 1554 N N . PHE A 1 186 ? -20.821 0.710 26.382 1.00 90.31 186 PHE A N 1
ATOM 1555 C CA . PHE A 1 186 ? -21.036 -0.654 26.845 1.00 90.31 186 PHE A CA 1
ATOM 1556 C C . PHE A 1 186 ? -19.766 -1.159 27.505 1.00 90.31 186 PHE A C 1
ATOM 1558 O O . PHE A 1 186 ? -18.671 -0.768 27.106 1.00 90.31 186 PHE A O 1
ATOM 1565 N N . SER A 1 187 ? -19.909 -2.034 28.500 1.00 90.00 187 SER A N 1
ATOM 1566 C CA . SER A 1 187 ? -18.763 -2.631 29.175 1.00 90.00 187 SER A CA 1
ATOM 1567 C C . SER A 1 187 ? -18.884 -4.148 29.300 1.00 90.00 187 SER A C 1
ATOM 1569 O O . SER A 1 187 ? -19.968 -4.681 29.540 1.00 90.00 187 SER A O 1
ATOM 1571 N N . CYS A 1 188 ? -17.770 -4.860 29.126 1.00 88.56 188 CYS A N 1
ATOM 1572 C CA . CYS A 1 188 ? -17.713 -6.313 29.258 1.00 88.56 188 CYS A CA 1
ATOM 1573 C C . CYS A 1 188 ? -16.377 -6.807 29.825 1.00 88.56 188 CYS A C 1
ATOM 1575 O O . CYS A 1 188 ? -15.307 -6.290 29.516 1.00 88.56 188 CYS A O 1
ATOM 1577 N N . LYS A 1 189 ? -16.432 -7.882 30.622 1.00 88.38 189 LYS A N 1
ATOM 1578 C CA . LYS A 1 189 ? -15.237 -8.479 31.249 1.00 88.38 189 LYS A CA 1
ATOM 1579 C C . LYS A 1 189 ? -14.315 -9.195 30.255 1.00 88.38 189 LYS A C 1
ATOM 1581 O O . LYS A 1 189 ? -13.124 -9.319 30.500 1.00 88.38 189 LYS A O 1
ATOM 1586 N N . LYS A 1 190 ? -14.871 -9.716 29.159 1.00 89.44 190 LYS A N 1
ATOM 1587 C CA . LYS A 1 190 ? -14.129 -10.455 28.126 1.00 89.44 190 LYS A CA 1
ATOM 1588 C C . LYS A 1 190 ? -13.753 -9.525 26.980 1.00 89.44 190 LYS A C 1
ATOM 1590 O O . LYS A 1 190 ? -14.437 -8.527 26.766 1.00 89.44 190 LYS A O 1
ATOM 1595 N N . ASN A 1 191 ? -12.715 -9.888 26.227 1.00 89.94 191 ASN A N 1
ATOM 1596 C CA . ASN A 1 191 ? -12.293 -9.133 25.052 1.00 89.94 191 ASN A CA 1
ATOM 1597 C C . ASN A 1 191 ? -13.484 -8.969 24.068 1.00 89.94 191 ASN A C 1
ATOM 1599 O O . ASN A 1 191 ? -14.037 -9.990 23.638 1.00 89.94 191 ASN A O 1
ATOM 1603 N N . PRO A 1 192 ? -13.876 -7.728 23.708 1.00 92.56 192 PRO A N 1
ATOM 1604 C CA . PRO A 1 192 ? -14.995 -7.421 22.808 1.00 92.56 192 PRO A CA 1
ATOM 1605 C C . PRO A 1 192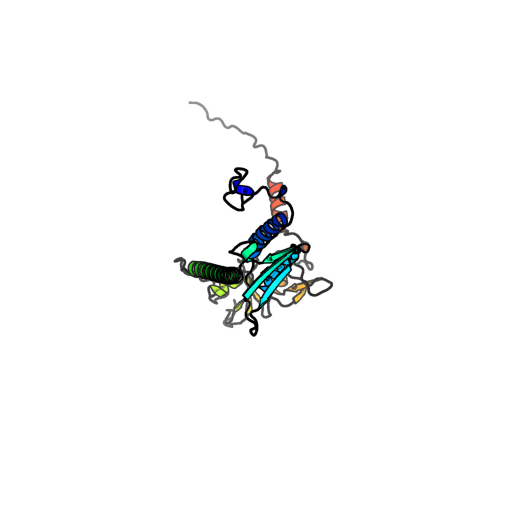 ? -14.940 -8.125 21.443 1.00 92.56 192 PRO A C 1
ATOM 1607 O O . PRO A 1 192 ? -15.987 -8.385 20.844 1.00 92.56 192 PRO A O 1
ATOM 1610 N N . ASP A 1 193 ? -13.735 -8.464 20.977 1.00 93.06 193 ASP A N 1
ATOM 1611 C CA . ASP A 1 193 ? -13.478 -9.128 19.695 1.00 93.06 193 ASP A CA 1
ATOM 1612 C C . ASP A 1 193 ? -13.547 -10.664 19.761 1.00 93.06 193 ASP A C 1
ATOM 1614 O O . ASP A 1 193 ? -13.402 -11.339 18.740 1.00 93.06 193 ASP A O 1
ATOM 1618 N N . THR A 1 194 ? -13.822 -11.233 20.938 1.00 92.50 194 THR A N 1
ATOM 1619 C CA . THR A 1 194 ? -14.042 -12.678 21.103 1.00 92.50 194 THR A CA 1
ATOM 1620 C C . THR A 1 194 ? -15.276 -13.120 20.321 1.00 92.50 194 THR A C 1
ATOM 1622 O O . THR A 1 194 ? -16.335 -12.502 20.434 1.00 92.50 194 THR A O 1
ATOM 1625 N N . PHE A 1 195 ? -15.171 -14.220 19.576 1.00 92.50 195 PHE A N 1
ATOM 1626 C CA . PHE A 1 195 ? -16.306 -14.792 18.853 1.00 92.50 195 PHE A CA 1
ATOM 1627 C C . PHE A 1 195 ? -17.180 -15.658 19.769 1.00 92.50 195 PHE A C 1
ATOM 1629 O O . PHE A 1 195 ? -16.680 -16.501 20.510 1.00 92.50 195 PHE A O 1
ATOM 1636 N N . VAL A 1 196 ? -18.495 -15.451 19.705 1.00 92.94 196 VAL A N 1
ATOM 1637 C CA . VAL A 1 196 ? -19.519 -16.178 20.463 1.00 92.94 196 VAL A CA 1
ATOM 1638 C C . VAL A 1 196 ? -20.643 -16.637 19.539 1.00 92.94 196 VAL A C 1
ATOM 1640 O O . VAL A 1 196 ? -20.978 -15.962 18.565 1.00 92.94 196 VAL A O 1
ATOM 1643 N N . LYS A 1 197 ? -21.258 -17.779 19.856 1.00 92.31 197 LYS A N 1
ATOM 1644 C CA . LYS A 1 197 ? -22.413 -18.286 19.110 1.00 92.31 197 LYS A CA 1
ATOM 1645 C C . LYS A 1 197 ? -23.643 -17.406 19.359 1.00 92.31 197 LYS A C 1
ATOM 1647 O O . LYS A 1 197 ? -23.984 -17.111 20.507 1.00 92.31 197 LYS A O 1
ATOM 1652 N N . TYR A 1 198 ? -24.317 -17.014 18.283 1.00 89.31 198 TYR A N 1
ATOM 1653 C CA . TYR A 1 198 ? -25.551 -16.237 18.312 1.00 89.31 198 TYR A CA 1
ATOM 1654 C C . TYR A 1 198 ? -26.474 -16.632 17.150 1.00 89.31 198 TYR A C 1
ATOM 1656 O O . TYR A 1 198 ? -26.269 -16.274 15.982 1.00 89.31 198 TYR A O 1
ATOM 1664 N N . GLY A 1 199 ? -27.498 -17.427 17.472 1.00 86.75 199 GLY A N 1
ATOM 1665 C CA . GLY A 1 199 ? -28.325 -18.114 16.479 1.00 86.75 199 GLY A CA 1
ATOM 1666 C C . GLY A 1 199 ? -27.463 -18.981 15.559 1.00 86.75 199 GLY A C 1
ATOM 1667 O O . GLY A 1 199 ? -26.726 -19.851 16.026 1.00 86.75 199 GLY A O 1
ATOM 1668 N N . LYS A 1 200 ? -27.529 -18.710 14.253 1.00 87.12 200 LYS A N 1
ATOM 1669 C CA . LYS A 1 200 ? -26.765 -19.438 13.227 1.00 87.12 200 LYS A CA 1
ATOM 1670 C C . LYS A 1 200 ? -25.324 -18.963 13.020 1.00 87.12 200 LYS A C 1
ATOM 1672 O O . LYS A 1 200 ? -24.600 -19.623 12.292 1.00 87.12 200 LYS A O 1
ATOM 1677 N N . TYR A 1 201 ? -24.911 -17.831 13.590 1.00 88.75 201 TYR A N 1
ATOM 1678 C CA . TYR A 1 201 ? -23.571 -17.272 13.373 1.00 88.75 201 TYR A CA 1
ATOM 1679 C C . TYR A 1 201 ? -22.690 -17.426 14.615 1.00 88.75 201 TYR A C 1
ATOM 1681 O O . TYR A 1 201 ? -23.182 -17.392 15.742 1.00 88.75 201 TYR A O 1
ATOM 1689 N N . GLU A 1 202 ? -21.376 -17.508 14.412 1.00 91.81 202 GLU A N 1
ATOM 1690 C CA . GLU A 1 202 ? -20.399 -17.083 15.419 1.00 91.81 202 GLU A CA 1
ATOM 1691 C C . GLU A 1 202 ? -20.015 -15.630 15.128 1.00 91.81 202 GLU A C 1
ATOM 1693 O O . GLU A 1 202 ? -19.552 -15.330 14.030 1.00 91.81 202 GLU A O 1
ATOM 1698 N N . MET A 1 203 ? -20.209 -14.716 16.078 1.00 93.25 203 MET A N 1
ATOM 1699 C CA . MET A 1 203 ? -19.986 -13.273 15.891 1.00 93.25 203 MET A CA 1
ATOM 1700 C C . MET A 1 203 ? -19.212 -12.651 17.045 1.00 93.25 203 MET A C 1
ATOM 1702 O O . MET A 1 203 ? -19.137 -13.247 18.117 1.00 93.25 203 MET A O 1
ATOM 1706 N N . ARG A 1 204 ? -18.673 -11.441 16.860 1.00 94.44 204 ARG A N 1
ATOM 1707 C CA . ARG A 1 204 ? -18.018 -10.714 17.959 1.00 94.44 204 ARG A CA 1
ATOM 1708 C C . ARG A 1 204 ? -18.978 -10.485 19.128 1.00 94.44 204 ARG A C 1
ATOM 1710 O O . ARG A 1 204 ? -20.129 -10.086 18.940 1.00 94.44 204 ARG A O 1
ATOM 1717 N N . LEU A 1 205 ? -18.473 -10.671 20.345 1.00 94.25 205 LEU A N 1
ATOM 1718 C CA . LEU A 1 205 ? -19.212 -10.468 21.590 1.00 94.25 205 LEU A CA 1
ATOM 1719 C C . LEU A 1 205 ? -19.845 -9.075 21.659 1.00 94.25 205 LEU A C 1
ATOM 1721 O O . LEU A 1 205 ? -21.009 -8.948 22.034 1.00 94.25 205 LEU A O 1
ATOM 1725 N N . ARG A 1 206 ? -19.100 -8.039 21.261 1.00 94.19 206 ARG A N 1
ATOM 1726 C CA . ARG A 1 206 ? -19.597 -6.658 21.273 1.00 94.19 206 ARG A CA 1
ATOM 1727 C C . ARG A 1 206 ? -20.788 -6.447 20.341 1.00 94.19 206 ARG A C 1
ATOM 1729 O O . ARG A 1 206 ? -21.733 -5.755 20.705 1.00 94.19 206 ARG A O 1
ATOM 1736 N N . ASP A 1 207 ? -20.771 -7.096 19.177 1.00 94.31 207 ASP A N 1
ATOM 1737 C CA . ASP A 1 207 ? -21.832 -6.964 18.184 1.00 94.31 207 ASP A CA 1
ATOM 1738 C C . ASP A 1 207 ? -23.107 -7.635 18.709 1.00 94.31 207 ASP A C 1
ATOM 1740 O O . ASP A 1 207 ? -24.181 -7.040 18.659 1.00 94.31 207 ASP A O 1
ATOM 1744 N N . LYS A 1 208 ? -22.976 -8.817 19.334 1.00 94.31 208 LYS A N 1
ATOM 1745 C CA . LYS A 1 208 ? -24.079 -9.464 20.063 1.00 94.31 208 LYS A CA 1
ATOM 1746 C C . LYS A 1 208 ? -24.672 -8.533 21.126 1.00 94.31 208 LYS A C 1
ATOM 1748 O O . LYS A 1 208 ? -25.890 -8.388 21.188 1.00 94.31 208 LYS A O 1
ATOM 1753 N N . MET A 1 209 ? -23.833 -7.905 21.953 1.00 93.50 209 MET A N 1
ATOM 1754 C CA . MET A 1 209 ? -24.295 -7.003 23.018 1.00 93.50 209 MET A CA 1
ATOM 1755 C C . MET A 1 209 ? -25.075 -5.803 22.468 1.00 93.50 209 MET A C 1
ATOM 1757 O O . MET A 1 209 ? -26.093 -5.422 23.043 1.00 93.50 209 MET A O 1
ATOM 1761 N N . LEU A 1 210 ? -24.627 -5.222 21.352 1.00 93.56 210 LEU A N 1
ATOM 1762 C CA . LEU A 1 210 ? -25.331 -4.123 20.690 1.00 93.56 210 LEU A CA 1
ATOM 1763 C C . LEU A 1 210 ? -26.690 -4.577 20.141 1.00 93.56 210 LEU A C 1
ATOM 1765 O O . LEU A 1 210 ? -27.695 -3.904 20.370 1.00 93.56 210 LEU A O 1
ATOM 1769 N N . ILE A 1 211 ? -26.745 -5.741 19.491 1.00 92.12 211 ILE A N 1
ATOM 1770 C CA . ILE A 1 211 ? -27.990 -6.309 18.954 1.00 92.12 211 ILE A CA 1
ATOM 1771 C C . ILE A 1 211 ? -28.994 -6.594 20.077 1.00 92.12 211 ILE A C 1
ATOM 1773 O O . ILE A 1 211 ? -30.155 -6.204 19.971 1.00 92.12 211 ILE A O 1
ATOM 1777 N N . GLU A 1 212 ? -28.560 -7.221 21.175 1.00 91.44 212 GLU A N 1
ATOM 1778 C CA . GLU A 1 212 ? -29.424 -7.498 22.335 1.00 91.44 212 GLU A CA 1
ATOM 1779 C C . GLU A 1 212 ? -29.901 -6.220 23.032 1.00 91.44 212 GLU A C 1
ATOM 1781 O O . GLU A 1 212 ? -31.009 -6.175 23.564 1.00 91.44 212 GLU A O 1
ATOM 1786 N N . ALA A 1 213 ? -29.111 -5.148 22.971 1.00 89.94 213 ALA A N 1
ATOM 1787 C CA . ALA A 1 213 ? -29.520 -3.838 23.456 1.00 89.94 213 ALA A CA 1
ATOM 1788 C C . ALA A 1 213 ? -30.475 -3.090 22.500 1.00 89.94 213 ALA A C 1
ATOM 1790 O O . ALA A 1 213 ? -30.965 -2.015 22.864 1.00 89.94 213 ALA A O 1
ATOM 1791 N N . GLY A 1 214 ? -30.778 -3.658 21.326 1.00 88.62 214 GLY A N 1
ATOM 1792 C CA . GLY A 1 214 ? -31.723 -3.126 20.340 1.00 88.62 214 GLY A CA 1
ATOM 1793 C C . GLY A 1 214 ? -31.091 -2.277 19.234 1.00 88.62 214 GLY A C 1
ATOM 1794 O O . GLY A 1 214 ? -31.808 -1.574 18.526 1.00 88.62 214 GLY A O 1
ATOM 1795 N N . TYR A 1 215 ? -29.765 -2.306 19.074 1.00 90.38 215 TYR A N 1
ATOM 1796 C CA . TYR A 1 215 ? -29.081 -1.547 18.028 1.00 90.38 215 TYR A CA 1
ATOM 1797 C C . TYR A 1 215 ? -28.953 -2.357 16.739 1.00 90.38 215 TYR A C 1
ATOM 1799 O O . TYR A 1 215 ? -28.488 -3.499 16.739 1.00 90.38 215 TYR A O 1
ATOM 1807 N N . ILE A 1 216 ? -29.282 -1.719 15.614 1.00 90.50 216 ILE A N 1
ATOM 1808 C CA . ILE A 1 216 ? -28.903 -2.221 14.292 1.00 90.50 216 ILE A CA 1
ATOM 1809 C C . ILE A 1 216 ? -27.384 -2.160 14.186 1.00 90.50 216 ILE A C 1
ATOM 1811 O O . ILE A 1 216 ? -26.805 -1.079 14.269 1.00 90.50 216 ILE A O 1
ATOM 1815 N N . THR A 1 217 ? -26.758 -3.317 13.996 1.00 90.06 217 THR A N 1
ATOM 1816 C CA . THR A 1 217 ? -25.305 -3.467 14.099 1.00 90.06 217 THR A CA 1
ATOM 1817 C C . THR A 1 217 ? -24.751 -4.142 12.854 1.00 90.06 217 THR A C 1
ATOM 1819 O O . THR A 1 217 ? -25.234 -5.204 12.461 1.00 90.06 217 THR A O 1
ATOM 1822 N N . LYS A 1 218 ? -23.715 -3.551 12.246 1.00 92.69 218 LYS A N 1
ATOM 1823 C CA . LYS A 1 218 ? -22.917 -4.206 11.201 1.00 92.69 218 LYS A CA 1
ATOM 1824 C C . LYS A 1 218 ? -21.972 -5.212 11.860 1.00 92.69 218 LYS A C 1
ATOM 1826 O O . LYS A 1 218 ? -20.867 -4.862 12.265 1.00 92.69 218 LYS A O 1
ATOM 1831 N N . ALA A 1 219 ? -22.447 -6.439 12.031 1.00 91.69 219 ALA A N 1
ATOM 1832 C CA . ALA A 1 219 ? -21.779 -7.449 12.838 1.00 91.69 219 ALA A CA 1
ATOM 1833 C C . ALA A 1 219 ? -20.680 -8.163 12.048 1.00 91.69 219 ALA A C 1
ATOM 1835 O O . ALA A 1 219 ? -20.907 -8.557 10.908 1.00 91.69 219 ALA A O 1
ATOM 1836 N N . LYS A 1 220 ? -19.517 -8.403 12.659 1.00 93.56 220 LYS A N 1
ATOM 1837 C CA . LYS A 1 220 ? -18.483 -9.285 12.100 1.00 93.56 220 LYS A CA 1
ATOM 1838 C C . LYS A 1 220 ? -18.792 -10.726 12.500 1.00 93.56 220 LYS A C 1
ATOM 1840 O O . LYS A 1 220 ? -18.707 -11.077 13.679 1.00 93.56 220 LYS A O 1
ATOM 1845 N N . VAL A 1 221 ? -19.126 -11.560 11.519 1.00 92.25 221 VAL A N 1
ATOM 1846 C CA . VAL A 1 221 ? -19.511 -12.963 11.726 1.00 92.25 221 VAL A CA 1
ATOM 1847 C C . VAL A 1 221 ? -18.576 -13.913 10.981 1.00 92.25 221 VAL A C 1
ATOM 1849 O O . VAL A 1 221 ? -18.093 -13.587 9.896 1.00 92.25 221 VAL A O 1
ATOM 1852 N N . LYS A 1 222 ? -18.325 -15.099 11.540 1.00 90.12 222 LYS A N 1
ATOM 1853 C CA . LYS A 1 222 ? -17.704 -16.195 10.791 1.00 90.12 222 LYS A CA 1
ATOM 1854 C C . LYS A 1 222 ? -18.690 -16.706 9.748 1.00 90.12 222 LYS A C 1
ATOM 1856 O O . LYS A 1 222 ? -19.871 -16.906 10.046 1.00 90.12 222 LYS A O 1
ATOM 1861 N N . TRP A 1 223 ? -18.195 -16.905 8.536 1.00 83.94 223 TRP A N 1
ATOM 1862 C CA . TRP A 1 223 ? -18.970 -17.406 7.410 1.00 83.94 223 TRP A CA 1
ATOM 1863 C C . TRP A 1 223 ? -18.585 -18.857 7.104 1.00 83.94 223 TRP A C 1
ATOM 1865 O O . TRP A 1 223 ? -17.467 -19.284 7.387 1.00 83.94 223 TRP A O 1
ATOM 1875 N N . TRP A 1 224 ? -19.519 -19.640 6.569 1.00 66.94 224 TRP A N 1
ATOM 1876 C CA . TRP A 1 224 ? -19.290 -21.060 6.303 1.00 66.94 224 TRP A CA 1
ATOM 1877 C C . TRP A 1 224 ? -18.237 -21.225 5.195 1.00 66.94 224 TRP A C 1
ATOM 1879 O O . TRP A 1 224 ? -18.480 -20.805 4.066 1.00 66.94 224 TRP A O 1
ATOM 1889 N N . GLY A 1 225 ? -17.090 -21.840 5.520 1.00 52.16 225 GLY A N 1
ATOM 1890 C CA . GLY A 1 225 ? -16.122 -22.339 4.532 1.00 52.16 225 GLY A CA 1
ATOM 1891 C C . GLY A 1 225 ? -14.660 -21.867 4.622 1.00 52.16 225 GLY A C 1
ATOM 1892 O O . GLY A 1 225 ? -13.887 -22.294 3.772 1.00 52.16 225 GLY A O 1
ATOM 1893 N N . GLY A 1 226 ? -14.224 -21.045 5.593 1.00 59.03 226 GLY A N 1
ATOM 1894 C CA . GLY A 1 226 ? -12.797 -20.662 5.655 1.00 59.03 226 GLY A CA 1
ATOM 1895 C C . GLY A 1 226 ? -12.384 -19.582 6.667 1.00 59.03 226 GLY A C 1
ATOM 1896 O O . GLY A 1 226 ? -13.062 -19.360 7.668 1.00 59.03 226 GLY A O 1
ATOM 1897 N N . LEU A 1 227 ? -11.235 -18.938 6.387 1.00 62.09 227 LEU A N 1
ATOM 1898 C CA . LEU A 1 227 ? -10.575 -17.866 7.168 1.00 62.09 227 LEU A CA 1
ATOM 1899 C C . LEU A 1 227 ? -11.264 -16.486 7.066 1.00 62.09 227 LEU A C 1
ATOM 1901 O O . LEU A 1 227 ? -10.860 -15.552 7.762 1.00 62.09 227 LEU A O 1
ATOM 1905 N N . ASP A 1 228 ? -12.287 -16.350 6.220 1.00 77.81 228 ASP A N 1
ATOM 1906 C CA . ASP A 1 228 ? -12.930 -15.070 5.916 1.00 77.81 228 ASP A CA 1
ATOM 1907 C C . ASP A 1 228 ? -14.103 -14.725 6.852 1.00 77.81 228 ASP A C 1
ATOM 1909 O O . ASP A 1 228 ? -14.791 -15.585 7.413 1.00 77.81 228 ASP A O 1
ATOM 1913 N N . PHE A 1 229 ? -14.353 -13.421 7.000 1.00 90.62 229 PHE A N 1
ATOM 1914 C CA . PHE A 1 229 ? -15.450 -12.871 7.796 1.00 90.62 229 PHE A CA 1
ATOM 1915 C C . PHE A 1 229 ? -16.498 -12.203 6.908 1.00 90.62 229 PHE A C 1
ATOM 1917 O O . PHE A 1 229 ? -16.172 -11.552 5.919 1.00 90.62 229 PHE A O 1
ATOM 1924 N N . ALA A 1 230 ? -17.760 -12.288 7.322 1.00 89.19 230 ALA A N 1
ATOM 1925 C CA . ALA A 1 230 ? -18.860 -11.546 6.722 1.00 89.19 230 ALA A CA 1
ATOM 1926 C C . ALA A 1 230 ? -19.308 -10.391 7.629 1.00 89.19 230 ALA A C 1
ATOM 1928 O O . ALA A 1 230 ? -19.122 -10.434 8.847 1.00 89.19 230 ALA A O 1
ATOM 1929 N N . TYR A 1 231 ? -19.929 -9.372 7.024 1.00 92.81 231 TYR A N 1
ATOM 1930 C CA . TYR A 1 231 ? -20.344 -8.143 7.710 1.00 92.81 231 TYR A CA 1
ATOM 1931 C C . TYR A 1 231 ? -21.834 -7.788 7.510 1.00 92.81 231 TYR A C 1
ATOM 1933 O O . TYR A 1 231 ? -22.128 -6.691 7.025 1.00 92.81 231 TYR A O 1
ATOM 1941 N N . PRO A 1 232 ? -22.788 -8.689 7.826 1.00 92.44 232 PRO A N 1
ATOM 1942 C CA . PRO A 1 232 ? -24.214 -8.393 7.707 1.00 92.44 232 PRO A CA 1
ATOM 1943 C C . PRO A 1 232 ? -24.690 -7.380 8.762 1.00 92.44 232 PRO A C 1
ATOM 1945 O O . PRO A 1 232 ? -24.167 -7.311 9.875 1.00 92.44 232 PRO A O 1
ATOM 1948 N N . TYR A 1 233 ? -25.749 -6.641 8.440 1.00 92.50 233 TYR A N 1
ATOM 1949 C CA . TYR A 1 233 ? -26.514 -5.854 9.403 1.00 92.50 233 TYR A CA 1
ATOM 1950 C C . TYR A 1 233 ? -27.510 -6.747 10.138 1.00 92.50 233 TYR A C 1
ATOM 1952 O O . TYR A 1 233 ? -28.364 -7.370 9.506 1.00 92.50 233 TYR A O 1
ATOM 1960 N N . LEU A 1 234 ? -27.419 -6.791 11.465 1.00 92.25 234 LEU A N 1
ATOM 1961 C CA . LEU A 1 234 ? -28.273 -7.600 12.335 1.00 92.25 234 LEU A CA 1
ATOM 1962 C C . LEU A 1 234 ? -28.974 -6.717 13.378 1.00 92.25 234 LEU A C 1
ATOM 1964 O O . LEU A 1 234 ? -28.392 -5.741 13.854 1.00 92.25 234 LEU A O 1
ATOM 1968 N N . TRP A 1 235 ? -30.221 -7.048 13.724 1.00 93.25 235 TRP A N 1
ATOM 1969 C CA . TRP A 1 235 ? -31.006 -6.363 14.764 1.00 93.25 235 TRP A CA 1
ATOM 1970 C C . TRP A 1 235 ? -32.150 -7.248 15.270 1.00 93.25 235 TRP A C 1
ATOM 1972 O O . TRP A 1 235 ? -32.517 -8.214 14.606 1.00 93.25 235 TRP A O 1
ATOM 1982 N N . LYS A 1 236 ? -32.740 -6.909 16.418 1.00 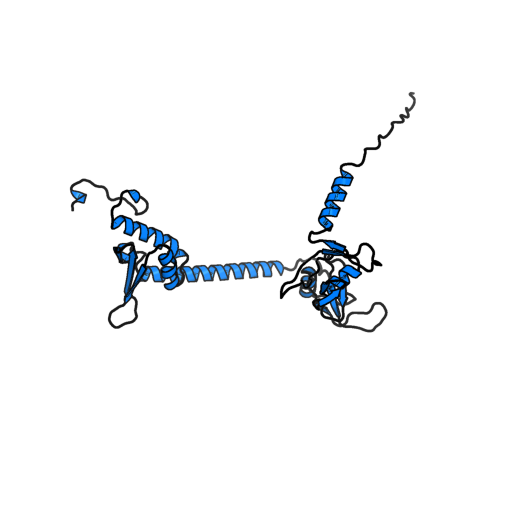89.69 236 LYS A N 1
ATOM 1983 C CA . LYS A 1 236 ? -34.038 -7.451 16.851 1.00 89.69 236 LYS A CA 1
ATOM 1984 C C . LYS A 1 236 ? -35.134 -6.413 16.615 1.00 89.69 236 LYS A C 1
ATOM 1986 O O . LYS A 1 236 ? -34.865 -5.224 16.776 1.00 89.69 236 LYS A O 1
ATOM 1991 N N . GLU A 1 237 ? -36.333 -6.834 16.217 1.00 84.25 237 GLU A N 1
ATOM 1992 C CA . GLU A 1 237 ? -37.464 -5.905 16.055 1.00 84.25 237 GLU A CA 1
ATOM 1993 C C . GLU A 1 237 ? -37.992 -5.482 17.425 1.00 84.25 237 GLU A C 1
ATOM 1995 O O . GLU A 1 237 ? -38.171 -4.291 17.674 1.00 84.25 237 GLU A O 1
ATOM 2000 N N . ASN A 1 238 ? -38.105 -6.445 18.339 1.00 82.75 238 ASN A N 1
ATOM 2001 C CA . ASN A 1 238 ? -38.405 -6.239 19.746 1.00 82.75 238 ASN A CA 1
ATOM 2002 C C . ASN A 1 238 ? -37.299 -6.846 20.613 1.00 82.75 238 ASN A C 1
ATOM 2004 O O . ASN A 1 238 ? -36.684 -7.855 20.275 1.00 82.75 238 ASN A O 1
ATOM 2008 N N . LYS A 1 239 ? -37.042 -6.256 21.784 1.00 79.31 239 LYS A N 1
ATOM 2009 C CA . LYS A 1 239 ? -35.986 -6.743 22.694 1.00 79.31 239 LYS A CA 1
ATOM 2010 C C . LYS A 1 239 ? -36.218 -8.184 23.169 1.00 79.31 239 LYS A C 1
ATOM 2012 O O . LYS A 1 239 ? -35.252 -8.902 23.424 1.00 79.31 239 LYS A O 1
ATOM 2017 N N . GLU A 1 240 ? -37.484 -8.581 23.252 1.00 82.44 240 GLU A N 1
ATOM 2018 C CA . GLU A 1 240 ? -37.950 -9.897 23.700 1.00 82.44 240 GLU A CA 1
ATOM 2019 C C . GLU A 1 240 ? -37.869 -10.970 22.607 1.00 82.44 240 GLU A C 1
ATOM 2021 O O . GLU A 1 240 ? -38.000 -12.155 22.910 1.00 82.44 240 GLU A O 1
ATOM 2026 N N . ASP A 1 241 ? -37.600 -10.589 21.353 1.00 82.62 241 ASP A N 1
ATOM 2027 C CA . ASP A 1 241 ? -37.517 -11.548 20.257 1.00 82.62 241 ASP A CA 1
ATOM 2028 C C . ASP A 1 241 ? -36.389 -12.556 20.519 1.00 82.62 241 ASP A C 1
ATOM 2030 O O . ASP A 1 241 ? -35.247 -12.190 20.823 1.00 82.62 241 ASP A O 1
ATOM 2034 N N . ALA A 1 242 ? -36.686 -13.845 20.360 1.00 79.38 242 ALA A N 1
ATOM 2035 C CA . ALA A 1 242 ? -35.678 -14.899 20.455 1.00 79.38 242 ALA A CA 1
ATOM 2036 C C . ALA A 1 242 ? -34.693 -14.859 19.270 1.00 79.38 242 ALA A C 1
ATOM 2038 O O . ALA A 1 242 ? -33.514 -15.184 19.423 1.00 79.38 242 ALA A O 1
ATOM 2039 N N . GLU A 1 243 ? -35.163 -14.419 18.100 1.00 83.62 243 GLU A N 1
ATOM 2040 C CA . GLU A 1 243 ? -34.393 -14.371 16.858 1.00 83.62 243 GLU A CA 1
ATOM 2041 C C . GLU A 1 243 ? -34.071 -12.940 16.415 1.00 83.62 243 GLU A C 1
ATOM 2043 O O . GLU A 1 243 ? -34.777 -11.985 16.725 1.00 83.62 243 GLU A O 1
ATOM 2048 N N . TYR A 1 244 ? -32.989 -12.796 15.649 1.00 88.69 244 TYR A N 1
ATOM 2049 C CA . TYR A 1 244 ? -32.597 -11.536 15.022 1.00 88.69 244 TYR A CA 1
ATOM 2050 C C . TYR A 1 244 ? -32.949 -11.528 13.533 1.00 88.69 244 TYR A C 1
ATOM 2052 O O . TYR A 1 244 ? -32.889 -12.545 12.837 1.00 88.69 244 TYR A O 1
ATOM 2060 N N . LYS A 1 245 ? -33.238 -10.339 13.011 1.00 89.50 245 LYS A N 1
ATOM 2061 C CA . LYS A 1 245 ? -33.316 -10.065 11.578 1.00 89.50 245 LYS A CA 1
ATOM 2062 C C . LYS A 1 245 ? -31.919 -9.836 11.004 1.00 89.50 245 LYS A C 1
ATOM 2064 O O . LYS A 1 245 ? -30.981 -9.481 11.721 1.00 89.50 245 LYS A O 1
ATOM 2069 N N . LYS A 1 246 ? -31.783 -10.051 9.694 1.00 90.81 246 LYS A N 1
ATOM 2070 C CA . LYS A 1 246 ? -30.541 -9.827 8.946 1.00 90.81 246 LYS A CA 1
ATOM 2071 C C . LYS A 1 246 ? -30.799 -9.088 7.636 1.00 90.81 246 LYS A C 1
ATOM 2073 O O . LYS A 1 246 ? -31.795 -9.354 6.970 1.00 90.81 246 LYS A O 1
ATOM 2078 N N . SER A 1 247 ? -29.858 -8.241 7.244 1.00 89.25 247 SER A N 1
ATOM 2079 C CA . SER A 1 247 ? -29.782 -7.598 5.932 1.00 89.25 247 SER A CA 1
ATOM 2080 C C . SER A 1 247 ? -28.320 -7.501 5.499 1.00 89.25 247 SER A C 1
ATOM 2082 O O . SER A 1 247 ? -27.441 -7.313 6.339 1.00 89.25 247 SER A O 1
ATOM 2084 N N . TRP A 1 248 ? -28.041 -7.642 4.206 1.00 85.31 248 TRP A N 1
ATOM 2085 C CA . TRP A 1 248 ? -26.701 -7.385 3.661 1.00 85.31 248 TRP A CA 1
ATOM 2086 C C . TRP A 1 248 ? -26.497 -5.906 3.323 1.00 85.31 248 TRP A C 1
ATOM 2088 O O . TRP A 1 248 ? -25.383 -5.401 3.432 1.00 85.31 248 TRP A O 1
ATOM 2098 N N . ASP A 1 249 ? -27.591 -5.200 3.043 1.00 80.69 249 ASP A N 1
ATOM 2099 C CA . ASP A 1 249 ? -27.616 -3.755 2.841 1.00 80.69 249 ASP A CA 1
ATOM 2100 C C . ASP A 1 249 ? -27.956 -3.029 4.140 1.00 80.69 249 ASP A C 1
ATOM 2102 O O . ASP A 1 249 ? -28.618 -3.591 5.017 1.00 80.69 249 ASP A O 1
ATOM 2106 N N . ASN A 1 250 ? -27.539 -1.767 4.267 1.00 76.25 250 ASN A N 1
ATOM 2107 C CA . ASN A 1 250 ? -27.811 -0.968 5.459 1.00 76.25 250 ASN A CA 1
ATOM 2108 C C . ASN A 1 250 ? -29.321 -0.658 5.577 1.00 76.25 250 ASN A C 1
ATOM 2110 O O . ASN A 1 250 ? -29.835 0.185 4.834 1.00 76.25 250 ASN A O 1
ATOM 2114 N N . PRO A 1 251 ? -30.047 -1.262 6.539 1.00 73.94 251 PRO A N 1
ATOM 2115 C CA . PRO A 1 251 ? -31.498 -1.108 6.636 1.00 73.94 251 PRO A CA 1
ATOM 2116 C C . PRO A 1 251 ? -31.915 0.305 7.083 1.00 73.94 251 PRO A C 1
ATOM 2118 O O . PRO A 1 251 ? -33.060 0.706 6.867 1.00 73.94 251 PRO A O 1
ATOM 2121 N N . LYS A 1 252 ? -30.993 1.102 7.653 1.00 67.50 252 LYS A N 1
ATOM 2122 C CA . LYS A 1 252 ? -31.245 2.512 7.999 1.00 67.50 252 LYS A CA 1
ATOM 2123 C C . LYS A 1 252 ? -31.457 3.386 6.751 1.00 67.50 252 LYS A C 1
ATOM 2125 O O . LYS A 1 252 ? -32.141 4.402 6.849 1.00 67.50 252 LYS A O 1
ATOM 2130 N N . ILE A 1 253 ? -30.912 2.996 5.593 1.00 54.34 253 ILE A N 1
ATOM 2131 C CA . ILE A 1 253 ? -31.073 3.726 4.322 1.00 54.34 253 ILE A CA 1
ATOM 2132 C C . ILE A 1 253 ? -32.478 3.488 3.749 1.00 54.34 253 ILE A C 1
ATOM 2134 O O . ILE A 1 253 ? -33.184 4.447 3.451 1.00 54.34 253 ILE A O 1
ATOM 2138 N N . GLN A 1 254 ? -32.946 2.235 3.730 1.00 46.28 254 GLN A N 1
ATOM 2139 C CA . GLN A 1 254 ? -34.279 1.891 3.212 1.00 46.28 254 GLN A CA 1
ATOM 2140 C C . GLN A 1 254 ? -35.426 2.478 4.047 1.00 46.28 254 GLN A C 1
ATOM 2142 O O . GLN A 1 254 ? -36.468 2.832 3.500 1.00 46.28 254 GLN A O 1
ATOM 2147 N N . LYS A 1 255 ? -35.258 2.594 5.374 1.00 49.91 255 LYS A N 1
ATOM 2148 C CA . LYS A 1 255 ? -36.274 3.219 6.236 1.00 49.91 255 LYS A CA 1
ATOM 2149 C C . LYS A 1 255 ? -36.375 4.726 5.973 1.00 49.91 255 LYS A C 1
ATOM 2151 O O . LYS A 1 255 ? -37.476 5.212 5.764 1.00 49.91 255 LYS A O 1
ATOM 2156 N N . ARG A 1 256 ? -35.238 5.428 5.826 1.00 39.81 256 ARG A N 1
ATOM 2157 C CA . ARG A 1 256 ? -35.214 6.848 5.415 1.00 39.81 256 ARG A CA 1
ATOM 2158 C C . ARG A 1 256 ? -35.832 7.072 4.034 1.00 39.81 256 ARG A C 1
ATOM 2160 O O . ARG A 1 256 ? -36.527 8.062 3.846 1.00 39.81 256 ARG A O 1
ATOM 2167 N N . GLU A 1 257 ? -35.608 6.176 3.074 1.00 36.91 257 GLU A N 1
ATOM 2168 C CA . GLU A 1 257 ? -36.238 6.261 1.748 1.00 36.91 257 GLU A CA 1
ATOM 2169 C C . GLU A 1 257 ? -37.751 6.011 1.804 1.00 36.91 257 GLU A C 1
ATOM 2171 O O . GLU A 1 257 ? -38.509 6.763 1.194 1.00 36.91 257 GLU A O 1
ATOM 2176 N N . LYS A 1 258 ? -38.218 5.026 2.585 1.00 41.09 258 LYS A N 1
ATOM 2177 C CA . LYS A 1 258 ? -39.656 4.768 2.784 1.00 41.09 258 LYS A CA 1
ATOM 2178 C C . LYS A 1 258 ? -40.362 5.898 3.538 1.00 41.09 258 LYS A C 1
ATOM 2180 O O . LYS A 1 258 ? -41.456 6.285 3.134 1.00 41.09 258 LYS A O 1
ATOM 2185 N N . ASP A 1 259 ? -39.726 6.470 4.558 1.00 44.19 259 ASP A N 1
ATOM 2186 C CA . ASP A 1 259 ? -40.245 7.625 5.301 1.00 44.19 259 ASP A CA 1
ATOM 2187 C C . ASP A 1 259 ? -40.309 8.878 4.397 1.00 44.19 259 ASP A C 1
ATOM 2189 O O . ASP A 1 259 ? -41.300 9.612 4.410 1.00 44.19 259 ASP A O 1
ATOM 2193 N N . ASN A 1 260 ? -39.31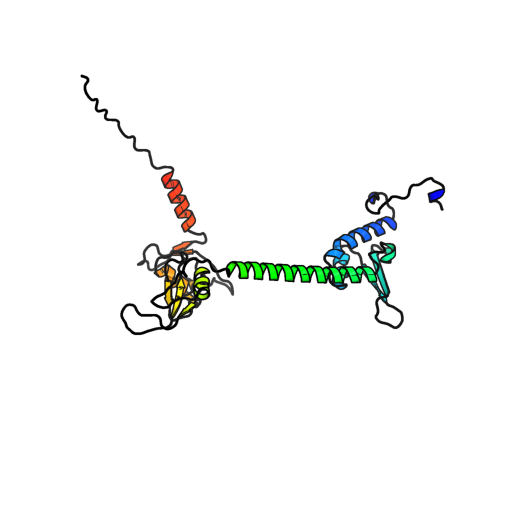3 9.072 3.518 1.00 43.72 260 ASN A N 1
ATOM 2194 C CA . ASN A 1 260 ? -39.303 10.149 2.517 1.00 43.72 260 ASN A CA 1
ATOM 2195 C C . ASN A 1 260 ? -40.351 9.959 1.401 1.00 43.72 260 ASN A C 1
ATOM 2197 O O . ASN A 1 260 ? -40.873 10.943 0.876 1.00 43.72 260 ASN A O 1
ATOM 2201 N N . ILE A 1 261 ? -40.678 8.719 1.020 1.00 42.28 261 ILE A N 1
ATOM 2202 C CA . ILE A 1 261 ? -41.747 8.427 0.049 1.00 42.28 261 ILE A CA 1
ATOM 2203 C C . ILE A 1 261 ? -43.129 8.596 0.704 1.00 42.28 261 ILE A C 1
ATOM 2205 O O . ILE A 1 261 ? -44.023 9.170 0.085 1.00 42.28 261 ILE A O 1
ATOM 2209 N N . GLY A 1 262 ? -43.296 8.195 1.970 1.00 42.12 262 GLY A N 1
ATOM 2210 C CA . GLY A 1 262 ? -44.533 8.386 2.736 1.00 42.12 262 GLY A CA 1
ATOM 2211 C C . GLY A 1 262 ? -44.900 9.859 2.961 1.00 42.12 262 GLY A C 1
ATOM 2212 O O . GLY A 1 262 ? -46.077 10.211 2.910 1.00 42.12 262 GLY A O 1
ATOM 2213 N N . GLN A 1 263 ? -43.910 10.748 3.113 1.00 43.41 263 GLN A N 1
ATOM 2214 C CA . GLN A 1 263 ? -44.143 12.198 3.203 1.00 43.41 263 GLN A CA 1
ATOM 2215 C C . GLN A 1 263 ? -44.499 12.862 1.862 1.00 43.41 263 GLN A C 1
ATOM 2217 O O . GLN A 1 263 ? -45.129 13.919 1.865 1.00 43.41 263 GLN A O 1
ATOM 2222 N N . LYS A 1 264 ? -44.155 12.262 0.712 1.00 39.72 264 LYS A N 1
ATOM 2223 C CA . LYS A 1 264 ? -44.512 12.804 -0.615 1.00 39.72 264 LYS A CA 1
ATOM 2224 C C . LYS A 1 264 ? -45.952 12.505 -1.046 1.00 39.72 264 LYS A C 1
ATOM 2226 O O . LYS A 1 264 ? -46.451 13.189 -1.935 1.00 39.72 264 LYS A O 1
ATOM 2231 N N . TYR A 1 265 ? -46.622 11.539 -0.416 1.00 32.81 265 TYR A N 1
ATOM 2232 C CA . TYR A 1 265 ? -47.969 11.095 -0.801 1.00 32.81 265 TYR A CA 1
ATOM 2233 C C . TYR A 1 265 ? -48.969 11.053 0.367 1.00 32.81 265 TYR A C 1
ATOM 2235 O O . TYR A 1 265 ? -49.891 10.241 0.366 1.00 32.81 265 TYR A O 1
ATOM 2243 N N . ALA A 1 266 ? -48.835 11.941 1.357 1.00 31.25 266 ALA A N 1
ATOM 2244 C CA . ALA A 1 266 ? -49.930 12.201 2.292 1.00 31.25 266 ALA A CA 1
ATOM 2245 C C . ALA A 1 266 ? -51.004 13.073 1.594 1.00 31.25 266 ALA A C 1
ATOM 2247 O O . ALA A 1 266 ? -50.666 14.154 1.099 1.00 31.25 266 ALA A O 1
ATOM 2248 N N . PRO A 1 267 ? -52.285 12.656 1.521 1.00 32.66 267 PRO A N 1
ATOM 2249 C CA . PRO A 1 267 ? -53.338 13.462 0.907 1.00 32.66 267 PRO A CA 1
ATOM 2250 C C . PRO A 1 267 ? -53.513 14.781 1.668 1.00 32.66 267 PRO A C 1
ATOM 2252 O O . PRO A 1 267 ? -53.725 14.780 2.881 1.00 32.66 267 PRO A O 1
ATOM 2255 N N . LYS A 1 268 ? -53.446 15.915 0.959 1.00 35.81 268 LYS A N 1
ATOM 2256 C CA . LYS A 1 268 ? -53.813 17.229 1.505 1.00 35.81 268 LYS A CA 1
ATOM 2257 C C . LYS A 1 268 ? -55.274 17.180 1.956 1.00 35.81 268 LYS A C 1
ATOM 2259 O O . LYS A 1 268 ? -56.169 17.127 1.116 1.00 35.81 268 LYS A O 1
ATOM 2264 N N . GLN A 1 269 ? -55.517 17.224 3.264 1.00 34.94 269 GLN A N 1
ATOM 2265 C CA . GLN A 1 269 ? -56.846 17.534 3.784 1.00 34.94 269 GLN A CA 1
ATOM 2266 C C . GLN A 1 269 ? -57.195 18.968 3.366 1.00 34.94 269 GLN A C 1
ATOM 2268 O O . GLN A 1 269 ? -56.485 19.919 3.697 1.00 34.94 269 GLN A O 1
ATOM 2273 N N . LEU A 1 270 ? -58.257 19.097 2.572 1.00 28.86 270 LEU A N 1
ATOM 2274 C CA . LEU A 1 270 ? -58.874 20.364 2.196 1.00 28.86 270 LEU A CA 1
ATOM 2275 C C . LEU A 1 270 ? -59.397 21.045 3.467 1.00 28.86 270 LEU A C 1
ATOM 2277 O O . LEU A 1 270 ? -60.310 20.543 4.117 1.00 28.86 270 LEU A O 1
ATOM 2281 N N . LEU A 1 271 ? -58.795 22.178 3.826 1.00 30.98 271 LEU A N 1
ATOM 2282 C CA . LEU A 1 271 ? -59.317 23.080 4.847 1.00 30.98 271 LEU A CA 1
ATOM 2283 C C . LEU A 1 271 ? -60.535 23.807 4.276 1.00 30.98 271 LEU A C 1
ATOM 2285 O O . LEU A 1 271 ? -60.414 24.658 3.394 1.00 30.98 271 LEU A O 1
ATOM 2289 N N . ASP A 1 272 ? -61.704 23.436 4.785 1.00 32.38 272 ASP A N 1
ATOM 2290 C CA . ASP A 1 272 ? -62.985 24.037 4.448 1.00 32.38 272 ASP A CA 1
ATOM 2291 C C . ASP A 1 272 ? -63.106 25.420 5.116 1.00 32.38 272 ASP A C 1
ATOM 2293 O O . ASP A 1 272 ? -63.018 25.575 6.337 1.00 32.38 272 ASP A O 1
ATOM 2297 N N . ASN A 1 273 ? -63.268 26.453 4.290 1.00 29.73 273 ASN A N 1
ATOM 2298 C CA . ASN A 1 273 ? -63.370 27.852 4.695 1.00 29.73 273 ASN A CA 1
ATOM 2299 C C . ASN A 1 273 ? -64.728 28.143 5.357 1.00 29.73 273 ASN A C 1
ATOM 2301 O O . ASN A 1 273 ? -65.753 28.167 4.675 1.00 29.73 273 ASN A O 1
ATOM 2305 N N . LYS A 1 274 ? -64.742 28.540 6.636 1.00 34.72 274 LYS A N 1
ATOM 2306 C CA . LYS A 1 274 ? -65.859 29.312 7.210 1.00 34.72 274 LYS A CA 1
ATOM 2307 C C . LYS A 1 274 ? -65.428 30.751 7.492 1.00 34.72 274 LYS A C 1
ATOM 2309 O O . LYS A 1 274 ? -64.739 31.045 8.460 1.00 34.72 274 LYS A O 1
ATOM 2314 N N . LYS A 1 275 ? -65.865 31.640 6.594 1.00 34.03 275 LYS A N 1
ATOM 2315 C CA . LYS A 1 275 ? -65.813 33.105 6.696 1.00 34.03 275 LYS A CA 1
ATOM 2316 C C . LYS A 1 275 ? -66.666 33.595 7.872 1.00 34.03 275 LYS A C 1
ATOM 2318 O O . LYS A 1 275 ? -67.869 33.349 7.891 1.00 34.03 275 LYS A O 1
ATOM 2323 N N . THR A 1 276 ? -66.095 34.413 8.748 1.00 34.31 276 THR A N 1
ATOM 2324 C CA . THR A 1 276 ? -66.831 35.340 9.621 1.00 34.31 276 THR A CA 1
ATOM 2325 C C . THR A 1 276 ? -66.529 36.777 9.183 1.00 34.31 276 THR A C 1
ATOM 2327 O O . THR A 1 276 ? -65.386 37.220 9.205 1.00 34.31 276 THR A O 1
ATOM 2330 N N . ARG A 1 277 ? -67.560 37.501 8.720 1.00 35.12 277 ARG A N 1
ATOM 2331 C CA . ARG A 1 277 ? -67.512 38.947 8.423 1.00 35.12 277 ARG A CA 1
ATOM 2332 C C . ARG A 1 277 ? -67.711 39.748 9.719 1.00 35.12 277 ARG A C 1
ATOM 2334 O O . ARG A 1 277 ? -68.645 39.418 10.450 1.00 35.12 277 ARG A O 1
ATOM 2341 N N . PRO A 1 278 ? -66.980 40.848 9.957 1.00 36.91 278 PRO A N 1
ATOM 2342 C CA . PRO A 1 278 ? -67.417 41.895 10.873 1.00 36.91 278 PRO A CA 1
ATOM 2343 C C . PRO A 1 278 ? -68.251 42.970 10.151 1.00 36.91 278 PRO A C 1
ATOM 2345 O O . PRO A 1 278 ? -68.075 43.229 8.960 1.00 36.91 278 PRO A O 1
ATOM 2348 N N . LYS A 1 279 ? -69.202 43.550 10.892 1.00 38.62 279 LYS A N 1
ATOM 2349 C CA . LYS A 1 279 ? -70.198 44.541 10.456 1.00 38.62 279 LYS A CA 1
ATOM 2350 C C . LYS A 1 279 ? -69.585 45.935 10.270 1.00 38.62 279 LYS A C 1
ATOM 2352 O O . LYS A 1 279 ? -68.726 46.334 11.051 1.00 38.62 279 LYS A O 1
ATOM 2357 N N . LEU A 1 280 ? -70.097 46.660 9.273 1.00 39.00 280 LEU A N 1
ATOM 2358 C CA . LEU A 1 280 ? -69.838 48.081 9.036 1.00 39.00 280 LEU A CA 1
ATOM 2359 C C . LEU A 1 280 ? -70.403 48.958 10.166 1.00 39.00 280 LEU A C 1
ATOM 2361 O O . LEU A 1 280 ? -71.482 48.675 10.695 1.00 39.00 280 LEU A O 1
ATOM 2365 N N . ARG A 1 281 ? -69.688 50.044 10.457 1.00 42.84 281 ARG A N 1
ATOM 2366 C CA . ARG A 1 281 ? -70.227 51.299 10.979 1.00 42.84 281 ARG A CA 1
ATOM 2367 C C . ARG A 1 281 ? -69.927 52.385 9.960 1.00 42.84 281 ARG A C 1
ATOM 2369 O O . ARG A 1 281 ? -68.842 52.282 9.344 1.00 42.84 281 ARG A O 1
#

pLDDT: mean 78.17, std 19.09, range [28.86, 97.38]

Radius of gyration: 36.64 Å; chains: 1; bounding box: 111×74×98 Å

Sequence (281 aa):
MLKDKYDLTYGKGKDRVKRDKLNDPDRVKYYMYDTIRAVLPECKVPADLRFGLKKFEIELDYKFKRGTNQIEGVSFRYNNIAFKGSQIDWKFSFGNLKKEFQMNVELLQEQTKNNQQQQETQDLRREQPVESKPIVHSISGVMLTPRQWQTLEEGGFIYLENINKRDSKEKFSSYVFLNEEKNKAFSCKKNPDTFVKYGKYEMRLRDKMLIEAGYITKAKVKWWGGLDFAYPYLWKENKEDAEYKKSWDNPKIQKREKDNIGQKYAPKQLLDNKKTRPKLR